Protein AF-A0A920UU34-F1 (afdb_monomer)

pLDDT: mean 79.69, std 16.18, range [36.53, 98.0]

Solvent-accessible surface area (backbone atoms only — not comparable to full-atom values): 10578 Å² total; per-residue (Å²): 132,70,71,70,79,50,60,38,37,33,40,36,23,41,102,43,44,64,23,42,30,60,56,59,62,42,71,80,63,81,43,78,69,45,82,42,82,39,52,70,92,81,44,48,40,68,36,68,77,49,29,74,78,34,79,81,46,58,67,52,45,53,46,61,70,83,43,97,84,62,88,74,72,53,89,43,58,69,64,53,50,25,65,73,69,64,42,47,54,63,69,92,51,73,68,27,53,53,41,49,53,52,37,49,44,31,66,71,42,55,52,52,40,49,50,49,28,43,46,38,53,67,73,40,59,90,74,46,66,68,56,31,53,52,30,49,52,51,45,54,51,53,50,50,55,51,49,67,58,36,76,91,38,99,30,86,59,87,52,77,32,57,44,48,46,65,43,48,61,77,55,94,70,93,80,70,88,83,84,126

Nearest PDB structures (foldseek):
  6keq-assembly1_BA  TM=7.902E-01  e=5.161E-08  Drosophila melanogaster
  6t2t-assembly1_A-2  TM=7.772E-01  e=4.864E-08  Drosophila melanogaster
  7day-assembly1_A  TM=7.740E-01  e=8.297E-08  Drosophila melanogaster
  3qav-assembly1_A  TM=7.723E-01  e=2.920E-06  Laternula elliptica
  4gf0-assembly1_A  TM=7.467E-01  e=8.009E-06  Sulfitobacter sp. NAS-14.1

Sequence (180 aa):
MDEEEFKGIDLYTWATPNGRKVSIMWRSWNYLIGFFPIDITKGDQMDPEFIAFSPNNKIPEIYRSRNRYQDDGVRRILMYLAKKTRQTHSPLGDKFWKQMEWLMFQMGHIGPMLGQTHHFVKFNPGKAPYAEERYSKENARLYQVLENRLQERDYIVDDYSIVDIATWPGYPVTNFKRWI

Mean predicted aligned error: 7.87 Å

Secondary structure (DSSP, 8-state):
--GGGTTTEEEEE-SSHHHHHHHHHHHTT---SEEEE--TTTTGGG-HHHHHH-TT--S-EEEETT-TT-------HHHHHHHHHT-SSPPTTHHHHHHHHHHHHIIIIIHHHHHHHIIIIIISTTS-HHHHHHHHHHHHHHHHHHHHHHTT-SSTTSS--HHHHHHGGG---S--TT--

Structure (mmCIF, N/CA/C/O backbone):
data_AF-A0A920UU34-F1
#
_entry.id   AF-A0A920UU34-F1
#
loop_
_atom_site.group_PDB
_atom_site.id
_atom_site.type_symbol
_atom_site.label_atom_id
_atom_site.label_alt_id
_atom_site.label_comp_id
_atom_site.label_asym_id
_atom_site.label_entity_id
_atom_site.label_seq_id
_atom_site.pdbx_PDB_ins_code
_atom_site.Cartn_x
_atom_site.Cartn_y
_atom_site.Cartn_z
_atom_site.occupancy
_atom_site.B_iso_or_equiv
_atom_site.auth_seq_id
_atom_site.auth_comp_id
_atom_site.auth_asym_id
_atom_site.auth_atom_id
_atom_site.pdbx_PDB_model_num
ATOM 1 N N . MET A 1 1 ? -3.301 27.475 -5.893 1.00 49.94 1 MET A N 1
ATOM 2 C CA . MET A 1 1 ? -2.486 26.280 -6.193 1.00 49.94 1 MET A CA 1
ATOM 3 C C . MET A 1 1 ? -2.543 26.133 -7.695 1.00 49.94 1 MET A C 1
ATOM 5 O O . MET A 1 1 ? -3.652 26.129 -8.209 1.00 49.94 1 MET A O 1
ATOM 9 N N . ASP A 1 2 ? -1.405 26.163 -8.383 1.00 49.66 2 ASP A N 1
ATOM 10 C CA . ASP A 1 2 ? -1.395 26.212 -9.847 1.00 49.66 2 ASP A CA 1
ATOM 11 C C . ASP A 1 2 ? -1.749 24.831 -10.412 1.00 49.66 2 ASP A C 1
ATOM 13 O O . ASP A 1 2 ? -0.994 23.871 -10.255 1.00 49.66 2 ASP A O 1
ATOM 17 N N . GLU A 1 3 ? -2.916 24.706 -11.045 1.00 50.16 3 GLU A N 1
ATOM 18 C CA . GLU A 1 3 ? -3.377 23.458 -11.675 1.00 50.16 3 GLU A CA 1
ATOM 19 C C . GLU A 1 3 ? -2.404 22.951 -12.755 1.00 50.16 3 GLU A C 1
ATOM 21 O O . GLU A 1 3 ? -2.390 21.765 -13.091 1.00 50.16 3 GLU A O 1
ATOM 26 N N . GLU A 1 4 ? -1.543 23.828 -13.276 1.00 55.12 4 GLU A N 1
ATOM 27 C CA . GLU A 1 4 ? -0.487 23.468 -14.220 1.00 55.12 4 GLU A CA 1
ATOM 28 C C . GLU A 1 4 ? 0.585 22.538 -13.636 1.00 55.12 4 GLU A C 1
ATOM 30 O O . GLU A 1 4 ? 1.193 21.776 -14.390 1.00 55.12 4 GLU A O 1
ATOM 35 N N . GLU A 1 5 ? 0.811 22.540 -12.318 1.00 57.00 5 GLU A N 1
ATOM 36 C CA . GLU A 1 5 ? 1.887 21.753 -11.698 1.00 57.00 5 GLU A CA 1
ATOM 37 C C . GLU A 1 5 ? 1.584 20.244 -11.649 1.00 57.00 5 GLU A C 1
ATOM 39 O O . GLU A 1 5 ? 2.498 19.425 -11.488 1.00 57.00 5 GLU A O 1
ATOM 44 N N . PHE A 1 6 ? 0.307 19.875 -11.775 1.00 55.66 6 PHE A N 1
ATOM 45 C CA . PHE A 1 6 ? -0.177 18.493 -11.770 1.00 55.66 6 PHE A CA 1
ATOM 46 C C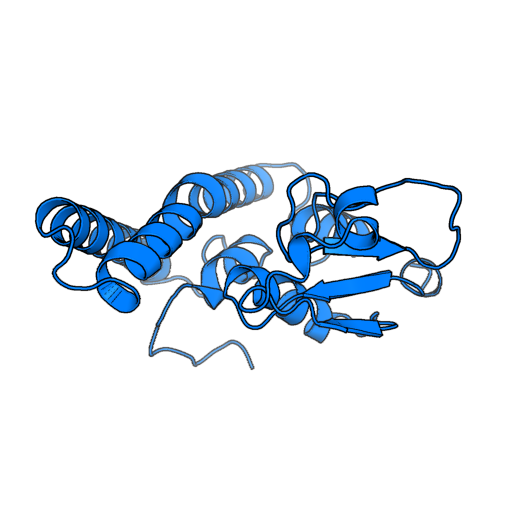 . PHE A 1 6 ? -0.425 17.927 -13.172 1.00 55.66 6 PHE A C 1
ATOM 48 O O . PHE A 1 6 ? -0.563 16.715 -13.327 1.00 55.66 6 PHE A O 1
ATOM 55 N N . LYS A 1 7 ? -0.419 18.776 -14.208 1.00 59.66 7 LYS A N 1
ATOM 56 C CA . LYS A 1 7 ? -0.495 18.332 -15.601 1.00 59.66 7 LYS A CA 1
ATOM 57 C C . LYS A 1 7 ? 0.820 17.654 -16.008 1.00 59.66 7 LYS A C 1
ATOM 59 O O . LYS A 1 7 ? 1.894 18.251 -15.942 1.00 59.66 7 LYS A O 1
ATOM 64 N N . GLY A 1 8 ? 0.718 16.417 -16.491 1.00 66.38 8 GLY A N 1
ATOM 65 C CA . GLY A 1 8 ? 1.807 15.697 -17.162 1.00 66.38 8 GLY A CA 1
ATOM 66 C C . GLY A 1 8 ? 2.424 14.583 -16.340 1.00 66.38 8 GLY A C 1
ATOM 67 O O . GLY A 1 8 ? 3.631 14.380 -16.441 1.00 66.38 8 GLY A O 1
ATOM 68 N N . ILE A 1 9 ? 1.627 13.902 -15.518 1.00 74.69 9 ILE A N 1
ATOM 69 C CA . ILE A 1 9 ? 2.068 12.705 -14.813 1.00 74.69 9 ILE A CA 1
ATOM 70 C C . ILE A 1 9 ? 1.357 11.483 -15.396 1.00 74.69 9 I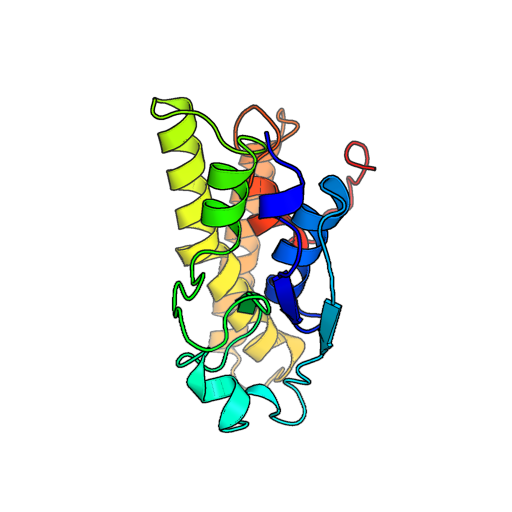LE A C 1
ATOM 72 O O . ILE A 1 9 ? 0.124 11.423 -15.452 1.00 74.69 9 ILE A O 1
ATOM 76 N N . ASP A 1 10 ? 2.176 10.519 -15.785 1.00 81.06 10 ASP A N 1
ATOM 77 C CA . ASP A 1 10 ? 1.794 9.225 -16.317 1.00 81.06 10 ASP A CA 1
ATOM 78 C C . ASP A 1 10 ? 1.849 8.187 -15.198 1.00 81.06 10 ASP A C 1
ATOM 80 O O . ASP A 1 10 ? 2.828 8.127 -14.447 1.00 81.06 10 ASP A O 1
ATOM 84 N N . LEU A 1 11 ? 0.798 7.376 -15.072 1.00 83.75 11 LEU A N 1
ATOM 85 C CA . LEU A 1 11 ? 0.735 6.283 -14.105 1.00 83.75 11 LEU A CA 1
ATOM 86 C C . LEU A 1 11 ? 0.978 4.946 -14.803 1.00 83.75 11 LEU A C 1
ATOM 88 O O . LEU A 1 11 ? 0.123 4.471 -15.551 1.00 83.75 11 LEU A O 1
ATOM 92 N N . TYR A 1 12 ? 2.098 4.308 -14.474 1.00 88.19 12 TYR A N 1
ATOM 93 C CA . TYR A 1 12 ? 2.416 2.943 -14.875 1.00 88.19 12 TYR A CA 1
ATOM 94 C C . TYR A 1 12 ? 1.910 1.980 -13.805 1.00 88.19 12 TYR A C 1
ATOM 96 O O . TYR A 1 12 ? 2.353 2.011 -12.652 1.00 88.19 12 TYR A O 1
ATOM 104 N N . THR A 1 13 ? 0.923 1.153 -14.142 1.00 88.94 13 THR A N 1
ATOM 105 C CA . THR A 1 13 ? 0.217 0.346 -13.140 1.00 88.94 13 THR A CA 1
ATOM 106 C C . THR A 1 13 ? -0.372 -0.943 -13.706 1.00 88.94 13 THR A C 1
ATOM 108 O O . THR A 1 13 ? -0.393 -1.179 -14.909 1.00 88.94 13 THR A O 1
ATOM 111 N N . TRP A 1 14 ? -0.867 -1.792 -12.809 1.00 90.94 14 TRP A N 1
ATOM 112 C CA . TRP A 1 14 ? -1.597 -3.016 -13.125 1.00 90.94 14 TRP A CA 1
ATOM 113 C C . TRP A 1 14 ? -2.696 -3.262 -12.092 1.00 90.94 14 TRP A C 1
ATOM 115 O O . TRP A 1 14 ? -2.696 -2.655 -11.016 1.00 90.94 14 TRP A O 1
ATOM 125 N N . ALA A 1 15 ? -3.616 -4.183 -12.381 1.00 86.81 15 ALA A N 1
ATOM 126 C CA . ALA A 1 15 ? -4.761 -4.521 -11.533 1.00 86.81 15 ALA A CA 1
ATOM 127 C C . ALA A 1 15 ? -4.373 -5.325 -10.267 1.00 86.81 15 ALA A C 1
ATOM 129 O O . ALA A 1 15 ? -4.898 -6.402 -9.997 1.00 86.81 15 ALA A O 1
ATOM 130 N N . THR A 1 16 ? -3.452 -4.790 -9.463 1.00 83.56 16 THR A N 1
ATOM 131 C CA . THR A 1 16 ? -3.020 -5.338 -8.168 1.00 83.56 16 THR A CA 1
ATOM 132 C C . THR A 1 16 ? -3.459 -4.428 -7.018 1.00 83.56 16 THR A C 1
ATOM 134 O O . THR A 1 16 ? -3.726 -3.244 -7.243 1.00 83.56 16 THR A O 1
ATOM 137 N N . PRO A 1 17 ? -3.483 -4.915 -5.762 1.00 82.12 17 PRO A N 1
ATOM 138 C CA . PRO A 1 17 ? -3.740 -4.058 -4.606 1.00 82.12 17 PRO A CA 1
ATOM 139 C C . PRO A 1 17 ? -2.830 -2.822 -4.556 1.00 82.12 17 PRO A C 1
ATOM 141 O O . PRO A 1 17 ? -3.323 -1.711 -4.392 1.00 82.12 17 PRO A O 1
ATOM 144 N N . ASN A 1 18 ? -1.519 -2.979 -4.778 1.00 82.00 18 ASN A N 1
ATOM 145 C CA . ASN A 1 18 ? -0.589 -1.846 -4.803 1.00 82.00 18 ASN A CA 1
ATOM 146 C C . ASN A 1 18 ? -0.862 -0.900 -5.981 1.00 82.00 18 ASN A C 1
ATOM 148 O O . ASN A 1 18 ? -0.901 0.311 -5.778 1.00 82.00 18 ASN A O 1
ATOM 152 N N . GLY A 1 19 ? -1.118 -1.434 -7.180 1.00 80.94 19 GLY A N 1
ATOM 153 C CA . GLY A 1 19 ? -1.408 -0.632 -8.375 1.00 80.94 19 GLY A CA 1
ATOM 154 C C . GLY A 1 19 ? -2.688 0.206 -8.264 1.00 80.94 19 GLY A C 1
ATOM 155 O O . GLY A 1 19 ? -2.777 1.314 -8.803 1.00 80.94 19 GLY A O 1
ATOM 156 N N . ARG A 1 20 ? -3.668 -0.274 -7.490 1.00 81.06 20 ARG A N 1
ATOM 157 C CA . ARG A 1 20 ? -4.933 0.431 -7.238 1.00 81.06 20 ARG A CA 1
ATOM 158 C C . ARG A 1 20 ? -4.808 1.603 -6.264 1.00 81.06 20 ARG A C 1
ATOM 160 O O . ARG A 1 20 ? -5.601 2.530 -6.390 1.00 81.06 20 ARG A O 1
ATOM 167 N N . LYS A 1 21 ? -3.835 1.610 -5.341 1.00 83.38 21 LYS A N 1
ATOM 168 C CA . LYS A 1 21 ? -3.670 2.681 -4.327 1.00 83.38 21 LYS A CA 1
ATOM 169 C C . LYS A 1 21 ? -3.605 4.064 -4.970 1.00 83.38 21 LYS A C 1
ATOM 171 O O . LYS A 1 21 ? -4.339 4.974 -4.598 1.00 83.38 21 LYS A O 1
ATOM 176 N N . VAL A 1 22 ? -2.754 4.188 -5.986 1.00 78.62 22 VAL A N 1
ATOM 177 C CA . VAL A 1 22 ? -2.539 5.445 -6.709 1.00 78.62 22 VAL A CA 1
ATOM 178 C C . VAL A 1 22 ? -3.786 5.820 -7.507 1.00 78.62 22 VAL A C 1
ATOM 180 O O . VAL A 1 22 ? -4.240 6.953 -7.442 1.00 78.62 22 VAL A O 1
ATOM 183 N N . SER A 1 23 ? -4.420 4.847 -8.162 1.00 75.81 23 SER A N 1
ATOM 184 C CA . SER A 1 23 ? -5.658 5.085 -8.918 1.00 75.81 23 SER A CA 1
ATOM 185 C C . SER A 1 23 ? -6.809 5.592 -8.031 1.00 75.81 23 SER A C 1
ATOM 187 O O . SER A 1 23 ? -7.581 6.449 -8.457 1.00 75.81 23 SER A O 1
ATOM 189 N N . ILE A 1 24 ? -6.920 5.097 -6.790 1.00 76.06 24 ILE A N 1
ATOM 190 C CA . ILE A 1 24 ? -7.927 5.544 -5.810 1.00 76.06 24 ILE A CA 1
ATOM 191 C C . ILE A 1 24 ? -7.665 6.985 -5.382 1.00 76.06 24 ILE A C 1
ATOM 193 O O . ILE A 1 24 ? -8.577 7.803 -5.425 1.00 76.06 24 ILE A O 1
ATOM 197 N N . MET A 1 25 ? -6.421 7.306 -5.023 1.00 74.25 25 MET A N 1
ATOM 198 C CA . MET A 1 25 ? -6.035 8.659 -4.617 1.00 74.25 25 MET A CA 1
ATOM 199 C C . MET A 1 25 ? -6.298 9.694 -5.717 1.00 74.25 25 MET A C 1
ATOM 201 O O . MET A 1 25 ? -6.742 10.801 -5.440 1.00 74.25 25 MET A O 1
ATOM 205 N N . TRP A 1 26 ? -6.057 9.334 -6.978 1.00 71.56 26 TRP A N 1
ATOM 206 C CA . TRP A 1 26 ? -6.152 10.272 -8.097 1.00 71.56 26 TRP A CA 1
ATOM 207 C C . TRP A 1 26 ? -7.563 10.468 -8.630 1.00 71.56 26 TRP A C 1
ATOM 209 O O . TRP A 1 26 ? -7.846 11.531 -9.183 1.00 71.56 26 TRP A O 1
ATOM 219 N N . ARG A 1 27 ? -8.463 9.492 -8.437 1.00 62.88 27 ARG A N 1
ATOM 220 C CA . ARG A 1 27 ? -9.897 9.666 -8.724 1.00 62.88 27 ARG A CA 1
ATOM 221 C C . ARG A 1 27 ? -10.481 10.862 -7.976 1.00 62.88 27 ARG A C 1
ATOM 223 O O . ARG A 1 27 ? -11.363 11.527 -8.502 1.00 62.88 27 ARG A O 1
ATOM 230 N N . SER A 1 28 ? -9.955 11.157 -6.792 1.00 61.31 28 SER A N 1
ATOM 231 C CA . SER A 1 28 ? -10.360 12.316 -6.003 1.00 61.31 28 SER A CA 1
ATOM 232 C C . SER A 1 28 ? -9.844 13.649 -6.563 1.00 61.31 28 SER A C 1
ATOM 234 O O . SER A 1 28 ? -10.348 14.689 -6.150 1.00 61.31 28 SER A O 1
ATOM 236 N N . TRP A 1 29 ? -8.854 13.649 -7.469 1.00 63.94 29 TRP A N 1
ATOM 237 C CA . TRP A 1 29 ? -8.047 14.840 -7.784 1.00 63.94 29 TRP A CA 1
ATOM 238 C C . TRP A 1 29 ? -8.020 15.262 -9.266 1.00 63.94 29 TRP A C 1
ATO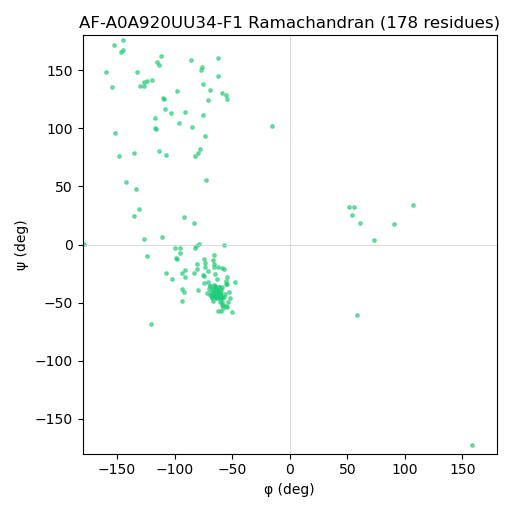M 240 O O . TRP A 1 29 ? -7.568 16.356 -9.563 1.00 63.94 29 TRP A O 1
ATOM 250 N N . ASN A 1 30 ? -8.542 14.457 -10.198 1.00 64.25 30 ASN A N 1
ATOM 251 C CA . ASN A 1 30 ? -8.747 14.825 -11.616 1.00 64.25 30 ASN A CA 1
ATOM 252 C C . ASN A 1 30 ? -7.491 15.315 -12.393 1.00 64.25 30 ASN A C 1
ATOM 254 O O . ASN A 1 30 ? -7.601 16.137 -13.300 1.00 64.25 30 ASN A O 1
ATOM 258 N N . TYR A 1 31 ? -6.295 14.806 -12.060 1.00 65.12 31 TYR A N 1
ATOM 259 C CA . TYR A 1 31 ? -5.008 15.296 -12.596 1.00 65.12 31 TYR A CA 1
ATOM 260 C C . TYR A 1 31 ? -4.255 14.340 -13.553 1.00 65.12 31 TYR A C 1
ATOM 262 O O . TYR A 1 31 ? -3.114 14.620 -13.920 1.00 65.12 31 TYR A O 1
ATOM 270 N N . LEU A 1 32 ? -4.833 13.202 -13.958 1.00 61.50 32 LEU A N 1
ATOM 271 C CA . LEU A 1 32 ? -4.134 12.241 -14.833 1.00 61.50 32 LEU A CA 1
ATOM 272 C C . LEU A 1 32 ? -4.063 12.715 -16.286 1.00 61.50 32 LEU A C 1
ATOM 274 O O . LEU A 1 32 ? -5.062 13.171 -16.837 1.00 61.50 32 LEU A O 1
ATOM 278 N N . ILE A 1 33 ? -2.896 12.517 -16.911 1.00 62.47 33 ILE A N 1
ATOM 279 C CA . ILE A 1 33 ? -2.719 12.666 -18.365 1.00 62.47 33 ILE A CA 1
ATOM 280 C C . ILE A 1 33 ? -2.685 11.302 -19.075 1.00 62.47 33 ILE A C 1
ATOM 282 O O . ILE A 1 33 ? -3.187 11.211 -20.193 1.00 62.47 33 ILE A O 1
ATOM 286 N N . GLY A 1 34 ? -2.220 10.224 -18.422 1.00 74.12 34 GLY A N 1
ATOM 287 C CA . GLY A 1 34 ? -2.224 8.884 -19.021 1.00 74.12 34 GLY A CA 1
ATOM 288 C C . GLY A 1 34 ? -2.134 7.719 -18.028 1.00 74.12 34 GLY A C 1
ATOM 289 O O . GLY A 1 34 ? -1.514 7.821 -16.967 1.00 74.12 34 GLY A O 1
ATOM 290 N N . PHE A 1 35 ? -2.761 6.598 -18.397 1.00 82.38 35 PHE A N 1
ATOM 291 C CA . PHE A 1 35 ? -2.615 5.293 -17.746 1.00 82.38 35 PHE A CA 1
ATOM 292 C C . PHE A 1 35 ? -1.844 4.356 -18.670 1.00 82.38 35 PHE A C 1
ATOM 294 O O . PHE A 1 35 ? -2.267 4.119 -19.801 1.00 82.38 35 PHE A O 1
ATOM 301 N N . PHE A 1 36 ? -0.762 3.781 -18.158 1.00 88.06 36 PHE A N 1
ATOM 302 C CA . PHE A 1 36 ? 0.106 2.872 -18.891 1.00 88.06 36 PHE A CA 1
ATOM 303 C C . PHE A 1 36 ? 0.073 1.501 -18.208 1.00 88.06 36 PHE A C 1
ATOM 305 O O . PHE A 1 36 ? 0.551 1.357 -17.078 1.00 88.06 36 PHE A O 1
ATOM 312 N N . PRO A 1 37 ? -0.559 0.492 -18.827 1.00 91.44 37 PRO A N 1
ATOM 313 C CA . PRO A 1 37 ? -0.584 -0.848 -18.265 1.00 91.44 37 PRO A CA 1
ATOM 314 C C . PRO A 1 37 ? 0.810 -1.484 -18.327 1.00 91.44 37 PRO A C 1
ATOM 316 O O . PRO A 1 37 ? 1.443 -1.470 -19.375 1.00 91.44 37 PRO A O 1
ATOM 319 N N . ILE A 1 38 ? 1.251 -2.074 -17.216 1.00 92.31 38 ILE A N 1
ATOM 320 C CA . ILE A 1 38 ? 2.433 -2.947 -17.148 1.00 92.31 38 ILE A CA 1
ATOM 321 C C . ILE A 1 38 ? 1.939 -4.340 -16.756 1.00 92.31 38 ILE A C 1
ATOM 323 O O . ILE A 1 38 ? 1.639 -4.583 -15.582 1.00 92.31 38 ILE A O 1
ATOM 327 N N . ASP A 1 39 ? 1.790 -5.247 -17.723 1.00 93.50 39 ASP A N 1
ATOM 328 C CA . ASP A 1 39 ? 1.271 -6.591 -17.472 1.00 93.50 39 ASP A CA 1
ATOM 329 C C . ASP A 1 39 ? 2.323 -7.448 -16.760 1.00 93.50 39 ASP A C 1
ATOM 331 O O . ASP A 1 39 ? 3.160 -8.128 -17.360 1.00 93.50 39 ASP A O 1
ATOM 335 N N . ILE A 1 40 ? 2.247 -7.452 -15.427 1.00 90.31 40 ILE A N 1
ATOM 336 C CA . ILE A 1 40 ? 3.212 -8.189 -14.609 1.00 90.31 40 ILE A CA 1
ATOM 337 C C . ILE A 1 40 ? 3.132 -9.709 -14.772 1.00 90.31 40 ILE A C 1
ATOM 339 O O . ILE A 1 40 ? 4.027 -10.419 -14.313 1.00 90.31 40 ILE A O 1
ATOM 343 N N . THR A 1 41 ? 2.062 -10.215 -15.395 1.00 89.81 41 THR A N 1
ATOM 344 C CA . THR A 1 41 ? 1.902 -11.645 -15.685 1.00 89.81 41 THR A CA 1
ATOM 345 C C . THR A 1 41 ? 2.678 -12.070 -16.929 1.00 89.81 41 THR A C 1
ATOM 347 O O . THR A 1 41 ? 3.023 -13.243 -17.054 1.00 89.81 41 THR A O 1
ATOM 350 N N . LYS A 1 42 ? 3.005 -11.114 -17.807 1.00 94.06 42 LYS A N 1
ATOM 351 C CA . LYS A 1 42 ? 3.848 -11.308 -18.995 1.00 94.06 42 LYS A CA 1
ATOM 352 C C . LYS A 1 42 ? 5.296 -10.890 -18.781 1.00 94.06 42 LYS A C 1
ATOM 354 O O . LYS A 1 42 ? 6.154 -11.256 -19.576 1.00 94.06 42 LYS A O 1
ATOM 359 N N . GLY A 1 43 ? 5.574 -10.184 -17.688 1.00 92.69 43 GLY A N 1
ATOM 360 C CA . GLY A 1 43 ? 6.919 -9.729 -17.363 1.00 92.69 43 GLY A CA 1
ATOM 361 C C . GLY A 1 43 ? 7.251 -8.346 -17.917 1.00 92.69 43 GLY A C 1
ATOM 362 O O . GLY A 1 43 ? 8.427 -8.007 -17.937 1.00 92.69 43 GLY A O 1
ATOM 363 N N . ASP A 1 44 ? 6.261 -7.539 -18.314 1.00 94.56 44 ASP A N 1
ATOM 364 C CA . ASP A 1 44 ? 6.464 -6.185 -18.859 1.00 94.56 44 ASP A CA 1
ATOM 365 C C . ASP A 1 44 ? 7.293 -5.281 -17.923 1.00 94.56 44 ASP A C 1
ATOM 367 O O . ASP A 1 44 ? 8.022 -4.402 -18.367 1.00 94.56 44 ASP A O 1
ATOM 371 N N . GLN A 1 45 ? 7.251 -5.525 -16.609 1.00 92.12 45 GLN A N 1
ATOM 372 C CA . GLN A 1 45 ? 8.078 -4.824 -15.619 1.00 92.12 45 GLN A CA 1
ATOM 373 C C . GLN A 1 45 ? 9.586 -5.098 -15.754 1.00 92.12 45 GLN A C 1
ATOM 375 O O . GLN A 1 45 ? 10.385 -4.493 -15.042 1.00 92.12 45 GLN A O 1
ATOM 380 N N . MET A 1 46 ? 9.969 -6.055 -16.598 1.00 93.38 46 MET A N 1
ATOM 381 C CA . MET A 1 46 ? 11.354 -6.400 -16.909 1.00 93.38 46 MET A CA 1
ATOM 382 C C . MET A 1 46 ? 11.853 -5.704 -18.181 1.00 93.38 46 MET A C 1
ATOM 384 O O . MET A 1 46 ? 13.018 -5.880 -18.537 1.00 93.38 46 MET A O 1
ATOM 388 N N . ASP A 1 47 ? 10.997 -4.941 -18.867 1.00 92.31 47 ASP A N 1
ATOM 389 C CA . ASP A 1 47 ? 11.396 -4.153 -20.028 1.00 92.31 47 ASP A CA 1
ATOM 390 C C . ASP A 1 47 ? 12.506 -3.153 -19.630 1.00 92.31 47 ASP A C 1
ATOM 392 O O . ASP A 1 47 ? 12.360 -2.452 -18.620 1.00 92.31 47 ASP A O 1
ATOM 396 N N . PRO A 1 48 ? 13.627 -3.074 -20.375 1.00 90.94 48 PRO A N 1
ATOM 397 C CA . PRO A 1 48 ? 14.710 -2.141 -20.078 1.00 90.94 48 PRO A CA 1
ATOM 398 C C . PRO A 1 48 ? 14.266 -0.676 -19.971 1.00 90.94 48 PRO A C 1
ATOM 400 O O . PRO A 1 48 ? 14.811 0.051 -19.140 1.00 90.94 48 PRO A O 1
ATOM 403 N N . GLU A 1 49 ? 13.276 -0.241 -20.756 1.00 86.38 49 GLU A N 1
ATOM 404 C CA . GLU A 1 49 ? 12.725 1.115 -20.682 1.00 86.38 49 GLU A CA 1
ATOM 405 C C . GLU A 1 49 ? 11.981 1.341 -19.363 1.00 86.38 49 GLU A C 1
ATOM 407 O O . GLU A 1 49 ? 12.131 2.395 -18.745 1.00 86.38 49 GLU A O 1
ATOM 412 N N . PHE A 1 50 ? 11.244 0.337 -18.877 1.00 86.75 50 PHE A N 1
ATOM 413 C CA . PHE A 1 50 ? 10.581 0.406 -17.575 1.00 86.75 50 PHE A CA 1
ATOM 414 C C . PHE A 1 50 ? 11.590 0.387 -16.419 1.00 86.75 50 PHE A C 1
ATOM 416 O O . PHE A 1 50 ? 11.493 1.189 -15.487 1.00 86.75 50 PHE A O 1
ATOM 423 N N . ILE A 1 51 ? 12.601 -0.485 -16.487 1.00 87.69 51 ILE A N 1
ATOM 424 C CA . ILE A 1 51 ? 13.661 -0.587 -15.471 1.00 87.69 51 ILE A CA 1
ATOM 425 C C . ILE A 1 51 ? 14.458 0.716 -15.365 1.00 87.69 51 ILE A C 1
ATOM 427 O O . ILE A 1 51 ? 14.843 1.104 -14.259 1.00 87.69 51 ILE A O 1
ATOM 431 N N . ALA A 1 52 ? 14.691 1.401 -16.490 1.00 84.12 52 ALA A N 1
ATOM 432 C CA . ALA A 1 52 ? 15.472 2.632 -16.531 1.00 84.12 52 ALA A CA 1
ATOM 433 C C . ALA A 1 52 ? 14.935 3.711 -15.576 1.00 84.12 52 ALA A C 1
ATOM 435 O O . ALA A 1 52 ? 15.735 4.430 -14.977 1.00 84.12 52 ALA A O 1
ATOM 436 N N . PHE A 1 53 ? 13.613 3.795 -15.373 1.00 78.75 53 PHE A N 1
ATOM 437 C CA . PHE A 1 53 ? 13.023 4.721 -14.397 1.00 78.75 53 PHE A CA 1
ATOM 438 C C . PHE A 1 53 ? 12.468 4.042 -13.132 1.00 78.75 53 PHE A C 1
ATOM 440 O O . PHE A 1 53 ? 12.446 4.680 -12.077 1.00 78.75 53 PHE A O 1
ATOM 447 N N . SER A 1 54 ? 12.095 2.756 -13.178 1.00 82.75 54 SER A N 1
ATOM 448 C CA . SER A 1 54 ? 11.708 1.954 -12.008 1.00 82.75 54 SER A CA 1
ATOM 449 C C . SER A 1 54 ? 12.726 0.833 -11.743 1.00 82.75 54 SER A C 1
ATOM 451 O O . SER A 1 54 ? 12.487 -0.334 -12.070 1.00 82.75 54 SER A O 1
ATOM 453 N N . PRO A 1 55 ? 13.870 1.125 -11.093 1.00 82.12 55 PRO A N 1
ATOM 454 C CA . PRO A 1 55 ? 14.943 0.141 -10.913 1.00 82.12 55 PRO A CA 1
ATOM 455 C C . PRO A 1 55 ? 14.546 -1.043 -10.020 1.00 82.12 55 PRO A C 1
ATOM 457 O O . PRO A 1 55 ? 15.204 -2.078 -10.034 1.00 82.12 55 PRO A O 1
ATOM 460 N N . ASN A 1 56 ? 13.467 -0.908 -9.242 1.00 85.56 56 ASN A N 1
ATOM 461 C CA . ASN A 1 56 ? 12.916 -2.002 -8.446 1.00 85.56 56 ASN A CA 1
ATOM 462 C C . ASN A 1 56 ? 12.001 -2.932 -9.261 1.00 85.56 56 ASN A C 1
ATOM 464 O O . ASN A 1 56 ? 11.499 -3.887 -8.689 1.00 85.56 56 ASN A O 1
ATOM 468 N N . ASN A 1 57 ? 11.741 -2.659 -10.547 1.00 87.75 57 ASN A N 1
ATOM 469 C CA .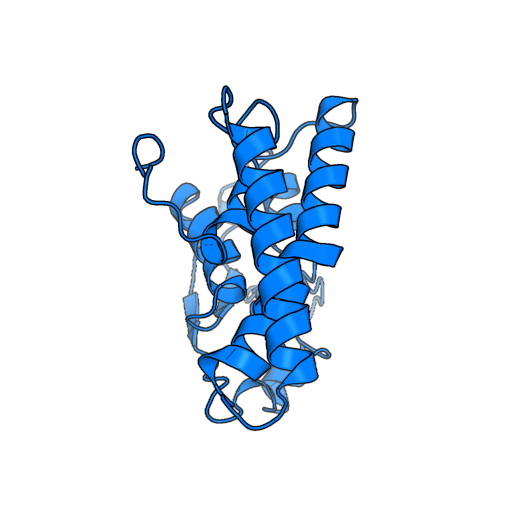 ASN A 1 57 ? 10.867 -3.448 -11.426 1.00 87.75 57 ASN A CA 1
ATOM 470 C C . ASN A 1 57 ? 9.467 -3.739 -10.851 1.00 87.75 57 ASN A C 1
ATOM 472 O O . ASN A 1 57 ? 8.881 -4.792 -11.107 1.00 87.75 57 ASN A O 1
ATOM 476 N N . LYS A 1 58 ? 8.904 -2.829 -10.045 1.00 87.62 58 LYS A N 1
ATOM 477 C CA . LYS A 1 58 ? 7.570 -2.996 -9.447 1.00 87.62 58 LYS A CA 1
ATOM 478 C C . LYS A 1 58 ? 6.662 -1.833 -9.802 1.00 87.62 58 LYS A C 1
ATOM 480 O O . LYS A 1 58 ? 7.058 -0.681 -9.734 1.00 87.62 58 LYS A O 1
ATOM 485 N N . ILE A 1 59 ? 5.403 -2.165 -10.059 1.00 87.00 59 ILE A N 1
ATOM 486 C CA . ILE A 1 59 ? 4.300 -1.206 -10.100 1.00 87.00 59 ILE A CA 1
ATOM 487 C C . ILE A 1 59 ? 3.711 -0.953 -8.700 1.00 87.00 59 ILE A C 1
ATOM 489 O O . ILE A 1 59 ? 3.808 -1.824 -7.823 1.00 87.00 59 ILE A O 1
ATOM 493 N N . PRO A 1 60 ? 3.011 0.177 -8.491 1.00 86.06 60 PRO A N 1
ATOM 494 C CA . PRO A 1 60 ? 2.871 1.311 -9.412 1.00 86.06 60 PRO A CA 1
ATOM 495 C C . PRO A 1 60 ? 4.123 2.192 -9.452 1.00 86.06 60 PRO A C 1
ATOM 497 O O . PRO A 1 60 ? 4.823 2.304 -8.449 1.00 86.06 60 PRO A O 1
ATOM 500 N N . GLU A 1 61 ? 4.330 2.865 -10.582 1.00 85.38 61 GLU A N 1
ATOM 501 C CA . GLU A 1 61 ? 5.342 3.911 -10.767 1.00 85.38 61 GLU A CA 1
ATOM 502 C C . GLU A 1 61 ? 4.700 5.127 -11.452 1.00 85.38 61 GLU A C 1
ATOM 504 O O . GLU A 1 61 ? 3.763 4.967 -12.240 1.00 85.38 61 GLU A O 1
ATOM 509 N N . ILE A 1 62 ? 5.172 6.340 -11.152 1.00 79.75 62 ILE A N 1
ATOM 510 C CA . ILE A 1 62 ? 4.720 7.548 -11.856 1.00 79.75 62 ILE A CA 1
ATOM 511 C C . ILE A 1 62 ? 5.885 8.240 -12.560 1.00 79.75 62 ILE A C 1
ATOM 513 O O . ILE A 1 62 ? 6.983 8.336 -12.013 1.00 79.75 62 ILE A O 1
ATOM 517 N N . TYR A 1 63 ? 5.628 8.772 -13.751 1.00 75.69 63 TYR A N 1
ATOM 518 C CA . TYR A 1 63 ? 6.619 9.489 -14.551 1.00 75.69 63 TYR A CA 1
ATOM 519 C C . TYR A 1 63 ? 6.096 10.865 -14.958 1.00 75.69 63 TYR A C 1
ATOM 521 O O . TYR A 1 63 ? 4.925 11.005 -15.309 1.00 75.69 63 TYR A O 1
ATOM 529 N N . ARG A 1 64 ? 6.949 11.894 -14.925 1.00 70.69 64 ARG A N 1
ATOM 530 C CA . ARG A 1 64 ? 6.576 13.248 -15.351 1.00 70.69 64 ARG A CA 1
ATOM 531 C C . ARG A 1 64 ? 7.006 13.482 -16.799 1.00 70.69 64 ARG A C 1
ATOM 533 O O . ARG A 1 64 ? 8.166 13.754 -17.083 1.00 70.69 64 ARG A O 1
ATOM 540 N N . SER A 1 65 ? 6.044 13.451 -17.714 1.00 59.59 65 SER A N 1
ATOM 541 C CA . SER A 1 65 ? 6.260 13.546 -19.166 1.00 59.59 65 SER A CA 1
ATOM 542 C C . SER A 1 65 ? 6.813 14.908 -19.640 1.00 59.59 65 SER A C 1
ATOM 544 O O . SER A 1 65 ? 7.429 15.001 -20.703 1.00 59.59 65 SER A O 1
ATOM 546 N N . ARG A 1 66 ? 6.692 15.985 -18.843 1.00 53.00 66 ARG A N 1
ATOM 547 C CA . ARG A 1 66 ? 7.041 17.347 -19.298 1.00 53.00 66 ARG A CA 1
ATOM 548 C C . ARG A 1 66 ? 8.534 17.678 -19.410 1.00 53.00 66 ARG A C 1
ATOM 550 O O . ARG A 1 66 ? 8.825 18.686 -20.035 1.00 53.00 66 ARG A O 1
ATOM 557 N N . ASN A 1 67 ? 9.460 16.869 -18.888 1.00 47.16 67 ASN A N 1
ATOM 558 C CA . ASN A 1 67 ? 10.902 17.055 -19.105 1.00 47.16 67 ASN A CA 1
ATOM 559 C C . ASN A 1 67 ? 11.635 15.709 -19.028 1.00 47.16 67 ASN A C 1
ATOM 561 O O . ASN A 1 67 ? 12.056 15.300 -17.952 1.00 47.16 67 ASN A O 1
ATOM 565 N N . ARG A 1 68 ? 11.884 15.066 -20.178 1.00 43.84 68 ARG A N 1
ATOM 566 C CA . ARG A 1 68 ? 12.678 13.819 -20.295 1.00 43.84 68 ARG A CA 1
ATOM 567 C C . ARG A 1 68 ? 14.120 13.899 -19.738 1.00 43.84 68 ARG A C 1
ATOM 569 O O . ARG A 1 68 ? 14.842 12.913 -19.793 1.00 43.84 68 ARG A O 1
ATOM 576 N N . TYR A 1 69 ? 14.533 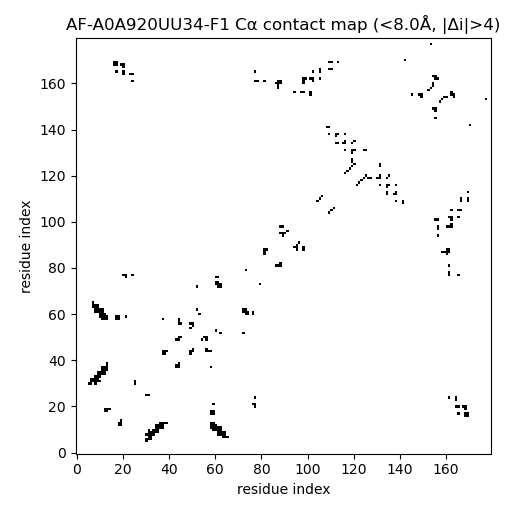15.054 -19.207 1.00 38.94 69 TYR A N 1
ATOM 577 C CA . TYR A 1 69 ? 15.889 15.357 -18.735 1.00 38.94 69 TYR A CA 1
ATOM 578 C C . TYR A 1 69 ? 15.964 15.886 -17.294 1.00 38.94 69 TYR A C 1
ATOM 580 O O . TYR A 1 69 ? 17.049 16.245 -16.844 1.00 38.94 69 TYR A O 1
ATOM 588 N N . GLN A 1 70 ? 14.850 15.950 -16.558 1.00 41.81 70 GLN A N 1
ATOM 589 C CA . GLN A 1 70 ? 14.888 16.185 -15.112 1.00 41.81 70 GLN A CA 1
ATOM 590 C C . GLN A 1 70 ? 14.304 14.957 -14.427 1.00 41.81 70 GLN A C 1
ATOM 592 O O . GLN A 1 70 ? 13.099 14.746 -14.417 1.00 41.81 70 GLN A O 1
ATOM 597 N N . ASP A 1 71 ? 15.198 14.102 -13.937 1.00 44.47 71 ASP A N 1
ATOM 598 C CA . ASP A 1 71 ? 14.863 12.941 -13.123 1.00 44.47 71 ASP A CA 1
ATOM 599 C C . ASP A 1 71 ? 14.565 13.414 -11.696 1.00 44.47 71 ASP A C 1
ATOM 601 O O . ASP A 1 71 ? 15.425 13.413 -10.818 1.00 44.47 71 ASP A O 1
ATOM 605 N N . ASP A 1 72 ? 13.342 13.877 -11.454 1.00 42.84 72 ASP A N 1
ATOM 606 C CA . ASP A 1 72 ? 12.795 14.029 -10.106 1.00 42.84 72 ASP A CA 1
ATOM 607 C C . ASP A 1 72 ? 12.027 12.771 -9.654 1.00 42.84 72 ASP A C 1
ATOM 609 O O . ASP A 1 72 ? 11.193 12.853 -8.751 1.00 42.84 72 ASP A O 1
ATOM 613 N N . GLY A 1 73 ? 12.352 11.606 -10.253 1.00 44.22 73 GLY A N 1
ATOM 614 C CA . GLY A 1 73 ? 11.782 10.272 -10.041 1.00 44.22 73 GLY A CA 1
ATOM 615 C C . GLY A 1 73 ? 10.961 10.138 -8.762 1.00 44.22 73 GLY A C 1
ATOM 616 O O . GLY A 1 73 ? 11.494 10.021 -7.652 1.00 44.22 73 GLY A O 1
ATOM 617 N N . VAL A 1 74 ? 9.637 10.164 -8.910 1.00 48.31 74 VAL A N 1
ATOM 618 C CA . VAL A 1 74 ? 8.710 10.260 -7.780 1.00 48.31 74 VAL A CA 1
ATOM 619 C C . VAL A 1 74 ? 8.493 8.881 -7.155 1.00 48.31 74 VAL A C 1
ATOM 621 O O . VAL A 1 74 ? 7.449 8.251 -7.271 1.00 48.31 74 VAL A O 1
ATOM 624 N N . ARG A 1 75 ? 9.481 8.425 -6.388 1.00 49.66 75 ARG A N 1
ATOM 625 C CA . ARG A 1 75 ? 9.525 7.076 -5.787 1.00 49.66 75 ARG A CA 1
ATOM 626 C C . ARG A 1 75 ? 8.743 6.958 -4.471 1.00 49.66 75 ARG A C 1
ATOM 628 O O . ARG A 1 75 ? 8.985 6.079 -3.649 1.00 49.66 75 ARG A O 1
ATOM 635 N N . ARG A 1 76 ? 7.834 7.901 -4.211 1.00 63.53 76 ARG A N 1
ATOM 636 C CA . ARG A 1 76 ? 7.050 8.025 -2.966 1.00 63.53 76 ARG A CA 1
ATOM 637 C C . ARG A 1 76 ? 5.642 8.481 -3.292 1.00 63.53 76 ARG A C 1
ATOM 639 O O . ARG A 1 76 ? 5.195 9.500 -2.782 1.00 63.53 76 ARG A O 1
ATOM 646 N N . ILE A 1 77 ? 4.979 7.748 -4.181 1.00 71.12 77 ILE A N 1
ATOM 647 C CA . ILE A 1 77 ? 3.790 8.214 -4.897 1.00 71.12 77 ILE A CA 1
ATOM 648 C C . ILE A 1 77 ? 2.754 8.803 -3.934 1.00 71.12 77 ILE A C 1
ATOM 650 O O . ILE A 1 77 ? 2.480 9.991 -4.018 1.00 71.12 77 ILE A O 1
ATOM 654 N N . LEU A 1 78 ? 2.277 8.049 -2.938 1.00 70.31 78 LEU A N 1
ATOM 655 C CA . LEU A 1 78 ? 1.232 8.543 -2.027 1.00 70.31 78 LEU A CA 1
ATOM 656 C C . LEU A 1 78 ? 1.678 9.745 -1.172 1.00 70.31 78 LEU A C 1
ATOM 658 O O . LEU A 1 78 ? 0.961 10.736 -1.087 1.00 70.31 78 LEU A O 1
ATOM 662 N N . MET A 1 79 ? 2.868 9.703 -0.565 1.00 74.06 79 MET A N 1
ATOM 663 C CA . MET A 1 79 ? 3.346 10.808 0.283 1.00 74.06 79 MET A CA 1
ATOM 664 C C . MET A 1 79 ? 3.687 12.066 -0.524 1.00 74.06 79 MET A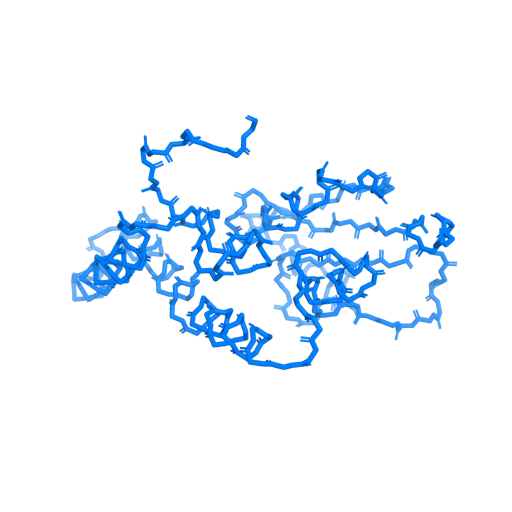 C 1
ATOM 666 O O . MET A 1 79 ? 3.413 13.177 -0.077 1.00 74.06 79 MET A O 1
ATOM 670 N N . TYR A 1 80 ? 4.280 11.907 -1.709 1.00 74.69 80 TYR A N 1
ATOM 671 C CA . TYR A 1 80 ? 4.568 13.008 -2.627 1.00 74.69 80 TYR A CA 1
ATOM 672 C C . TYR A 1 80 ? 3.277 13.704 -3.039 1.00 74.69 80 TYR A C 1
ATOM 674 O O . TYR A 1 80 ? 3.150 14.920 -2.923 1.00 74.69 80 TYR A O 1
ATOM 682 N N . LEU A 1 81 ? 2.303 12.906 -3.463 1.00 71.88 81 LEU A N 1
ATOM 683 C CA . LEU A 1 81 ? 1.003 13.366 -3.907 1.00 71.88 81 LEU A CA 1
ATOM 684 C C . LEU A 1 81 ? 0.246 14.080 -2.792 1.00 71.88 81 LEU A C 1
ATOM 686 O O . LEU A 1 81 ? -0.235 15.186 -3.011 1.00 71.88 81 LEU A O 1
ATOM 690 N N . ALA A 1 82 ? 0.225 13.515 -1.585 1.00 74.69 82 ALA A N 1
ATOM 691 C CA . ALA A 1 82 ? -0.422 14.141 -0.439 1.00 74.69 82 ALA A CA 1
ATOM 692 C C . ALA A 1 82 ? 0.267 15.437 0.000 1.00 74.69 82 ALA A C 1
ATOM 694 O O . ALA A 1 82 ? -0.402 16.426 0.299 1.00 74.69 82 ALA A O 1
ATOM 695 N N . LYS A 1 83 ? 1.608 15.480 -0.021 1.00 73.69 83 LYS A N 1
ATOM 696 C CA . LYS A 1 83 ? 2.361 16.715 0.240 1.00 73.69 83 LYS A CA 1
ATOM 697 C C . LYS A 1 83 ? 2.017 17.796 -0.784 1.00 73.69 83 LYS A C 1
ATOM 699 O O . LYS A 1 83 ? 1.846 18.954 -0.410 1.00 73.69 83 LYS A O 1
ATOM 704 N N . LYS A 1 84 ? 1.938 17.423 -2.063 1.00 67.81 84 LYS A N 1
ATOM 705 C CA . LYS A 1 84 ? 1.724 18.359 -3.168 1.00 67.81 84 LYS A CA 1
ATOM 706 C C . LYS A 1 84 ? 0.298 18.906 -3.186 1.00 67.81 84 LYS A C 1
ATOM 708 O O . LYS A 1 84 ? 0.123 20.105 -3.368 1.00 67.81 84 LYS A O 1
ATOM 713 N N . THR A 1 85 ? -0.713 18.070 -2.943 1.00 67.19 85 THR A N 1
ATOM 714 C CA . THR A 1 85 ? -2.114 18.526 -2.891 1.00 67.19 85 THR A CA 1
ATOM 715 C C . THR A 1 85 ? -2.490 19.157 -1.558 1.00 67.19 85 THR A C 1
ATOM 717 O O . THR A 1 85 ? -3.507 19.842 -1.486 1.00 67.19 85 THR A O 1
ATOM 720 N N . ARG A 1 86 ? -1.696 18.933 -0.499 1.00 67.38 86 ARG A N 1
ATOM 721 C CA . ARG A 1 86 ? -2.049 19.255 0.896 1.00 67.38 86 ARG A CA 1
ATOM 722 C C . ARG A 1 86 ? -3.388 18.637 1.319 1.00 67.38 86 ARG A C 1
ATOM 724 O O . ARG A 1 86 ? -4.060 19.153 2.207 1.00 67.38 86 ARG A O 1
ATOM 731 N N . GLN A 1 87 ? -3.775 17.542 0.673 1.00 67.44 87 GLN A N 1
ATOM 732 C CA . GLN A 1 87 ? -4.985 16.783 0.965 1.00 67.44 87 GLN A CA 1
ATOM 733 C C . GLN A 1 87 ? -4.593 15.410 1.511 1.00 67.44 87 GLN A C 1
ATOM 735 O O . GLN A 1 87 ? -3.519 14.893 1.201 1.00 67.44 87 GLN A O 1
ATOM 740 N N . THR A 1 88 ? -5.474 14.786 2.299 1.00 74.62 88 THR A N 1
ATOM 741 C CA . THR A 1 88 ? -5.324 13.402 2.809 1.00 74.62 88 THR A CA 1
ATOM 742 C C . THR A 1 88 ? -4.091 13.150 3.693 1.00 74.62 88 THR A C 1
ATOM 744 O O . THR A 1 88 ? -3.673 12.006 3.879 1.00 74.62 88 THR A O 1
ATOM 747 N N . HIS A 1 89 ? -3.489 14.209 4.242 1.00 79.94 89 HIS A N 1
ATOM 748 C CA . HIS A 1 89 ? -2.311 14.120 5.099 1.00 79.94 89 HIS A CA 1
ATOM 749 C C . HIS A 1 89 ? -2.219 15.319 6.042 1.00 79.94 89 HIS A C 1
ATOM 751 O O . HIS A 1 89 ? -2.414 16.465 5.633 1.00 79.94 89 HIS A O 1
ATOM 757 N N . SER A 1 90 ? -1.921 15.060 7.312 1.00 82.31 90 SER A N 1
ATOM 758 C CA . SER A 1 90 ? -1.829 16.093 8.341 1.00 82.31 90 SER A CA 1
ATOM 759 C C . SER A 1 90 ? -0.512 16.878 8.246 1.00 82.31 90 SER A C 1
ATOM 761 O O . SER A 1 90 ? 0.508 16.331 7.812 1.00 82.31 90 SER A O 1
ATOM 763 N N . PRO A 1 91 ? -0.493 18.162 8.653 1.00 83.44 91 PRO A N 1
ATOM 764 C CA . PRO A 1 91 ? 0.759 18.881 8.865 1.00 83.44 91 PRO A CA 1
ATOM 765 C C . PRO A 1 91 ? 1.574 18.214 9.980 1.00 83.44 91 PRO A C 1
ATOM 767 O O . PRO A 1 91 ? 1.029 17.468 10.796 1.00 83.44 91 PRO A O 1
ATOM 770 N N . LEU A 1 92 ? 2.879 18.499 10.020 1.00 85.06 92 LEU A N 1
ATOM 771 C CA . LEU A 1 92 ? 3.779 17.949 11.032 1.00 85.06 92 LEU A CA 1
ATOM 772 C C . LEU A 1 92 ? 3.249 18.238 12.448 1.00 85.06 92 LEU A C 1
ATOM 774 O O . LEU A 1 92 ? 2.974 19.386 12.791 1.00 85.06 92 LEU A O 1
ATOM 778 N N . GLY A 1 93 ? 3.100 17.181 13.244 1.00 88.94 93 GLY A N 1
ATOM 779 C CA . GLY A 1 93 ? 2.486 17.194 14.571 1.00 88.94 93 GLY A CA 1
ATOM 780 C C . GLY A 1 93 ? 2.005 15.794 14.961 1.00 88.94 93 GLY A C 1
ATOM 781 O O . GLY A 1 93 ? 2.249 14.824 14.242 1.00 88.94 93 GLY A O 1
ATOM 782 N N . ASP A 1 94 ? 1.290 15.675 16.076 1.00 90.19 94 ASP A N 1
ATOM 783 C CA . ASP A 1 94 ? 0.899 14.369 16.629 1.00 90.19 94 ASP A CA 1
ATOM 784 C C . ASP A 1 94 ? 0.046 13.535 15.666 1.00 90.19 94 ASP A C 1
ATOM 786 O O . ASP A 1 94 ? 0.254 12.329 15.520 1.00 90.19 94 ASP A O 1
ATOM 790 N N . LYS A 1 95 ? -0.894 14.175 14.955 1.00 88.56 95 LYS A N 1
ATOM 791 C CA . LYS A 1 95 ? -1.712 13.501 13.934 1.00 88.56 95 LYS A CA 1
ATOM 792 C C . LYS A 1 95 ? -0.861 12.956 12.782 1.00 88.56 95 LYS A C 1
ATOM 794 O O . LYS A 1 95 ? -1.100 11.839 12.333 1.00 88.56 95 LYS A O 1
ATOM 799 N N . PHE A 1 96 ? 0.152 13.704 12.339 1.00 88.88 96 PHE A N 1
ATOM 800 C CA . PHE A 1 96 ? 1.071 13.246 11.296 1.00 88.88 96 PHE A CA 1
ATOM 801 C C . PHE A 1 96 ? 1.846 12.006 11.739 1.00 88.88 96 PHE A C 1
ATOM 803 O O . PHE A 1 96 ? 1.921 11.036 10.991 1.00 88.88 96 PHE A O 1
ATOM 810 N N . TRP A 1 97 ? 2.372 11.989 12.965 1.00 92.25 97 TRP A N 1
ATOM 811 C CA . TRP A 1 97 ? 3.120 10.828 13.449 1.00 92.25 97 TRP A CA 1
ATOM 812 C C . TRP A 1 97 ? 2.245 9.582 13.583 1.00 92.25 97 TRP A C 1
ATOM 814 O O . TRP A 1 97 ? 2.682 8.503 13.193 1.00 92.25 97 TRP A O 1
ATOM 824 N N . LYS A 1 98 ? 0.981 9.736 13.996 1.00 92.62 98 LYS A N 1
ATOM 825 C CA . LYS A 1 98 ? -0.002 8.641 13.957 1.00 92.62 98 LYS A CA 1
ATOM 826 C C . LYS A 1 98 ? -0.258 8.150 12.529 1.00 92.62 98 LYS A C 1
ATOM 828 O O . LYS A 1 98 ? -0.307 6.946 12.300 1.00 92.62 98 LYS A O 1
ATOM 833 N N . GLN A 1 99 ? -0.393 9.049 11.551 1.00 91.94 99 GLN A N 1
ATOM 834 C CA . GLN A 1 99 ? -0.529 8.651 10.142 1.00 91.94 99 GLN A CA 1
ATOM 835 C C . GLN A 1 99 ? 0.702 7.883 9.653 1.00 91.94 99 GLN A C 1
ATOM 837 O O . GLN A 1 99 ? 0.564 6.844 9.010 1.00 91.94 99 GLN A O 1
ATOM 842 N N . MET A 1 100 ? 1.903 8.351 9.995 1.00 91.38 100 MET A N 1
ATOM 843 C CA . MET A 1 100 ? 3.147 7.684 9.620 1.00 91.38 100 MET A CA 1
ATOM 844 C C . MET A 1 100 ? 3.290 6.307 10.263 1.00 91.38 100 MET A C 1
ATOM 846 O O . MET A 1 100 ? 3.690 5.374 9.572 1.00 91.38 100 MET A O 1
ATOM 850 N N . GLU A 1 101 ? 2.926 6.154 11.535 1.00 94.50 101 GLU A N 1
ATOM 851 C CA . GLU A 1 101 ? 2.917 4.866 12.237 1.00 94.50 101 GLU A CA 1
ATOM 852 C C . GLU A 1 101 ? 2.070 3.834 11.483 1.00 94.50 101 GLU A C 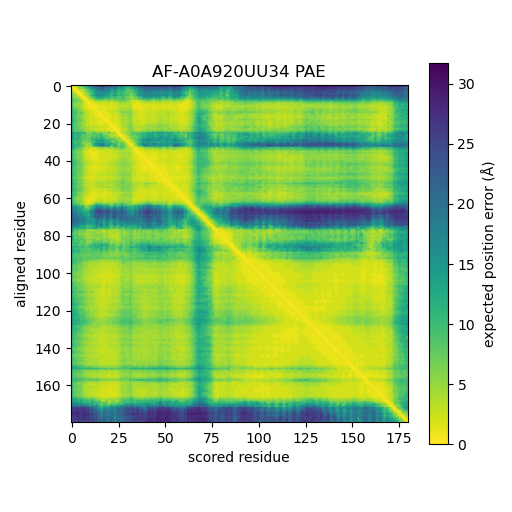1
ATOM 854 O O . GLU A 1 101 ? 2.561 2.764 11.115 1.00 94.50 101 GLU A O 1
ATOM 859 N N . TRP A 1 102 ? 0.819 4.176 11.168 1.00 94.00 102 TRP A N 1
ATOM 860 C CA . TRP A 1 102 ? -0.083 3.262 10.469 1.00 94.00 102 TRP A CA 1
ATOM 861 C C . TRP A 1 102 ? 0.297 3.047 9.000 1.00 94.00 102 TRP A C 1
ATOM 863 O O . TRP A 1 102 ? 0.125 1.945 8.476 1.00 94.00 102 TRP A O 1
ATOM 873 N N . LEU A 1 103 ? 0.870 4.050 8.330 1.00 92.12 103 LEU A N 1
ATOM 874 C CA . LEU A 1 103 ? 1.409 3.881 6.981 1.00 92.12 103 LEU A CA 1
ATOM 875 C C . LEU A 1 103 ? 2.607 2.920 6.977 1.00 92.12 103 LEU A C 1
ATOM 877 O O . LEU A 1 103 ? 2.687 2.033 6.127 1.00 92.12 103 LEU A O 1
ATOM 881 N N . MET A 1 104 ? 3.513 3.045 7.948 1.00 92.31 104 MET A N 1
ATOM 882 C CA . MET A 1 104 ? 4.630 2.115 8.124 1.00 92.31 104 MET A CA 1
ATOM 883 C C . MET A 1 104 ? 4.138 0.716 8.501 1.00 92.31 104 MET A C 1
ATOM 885 O O . MET A 1 104 ? 4.665 -0.269 7.987 1.00 92.31 104 MET A O 1
ATOM 889 N N . PHE A 1 105 ? 3.087 0.604 9.317 1.00 93.69 105 PHE A N 1
ATOM 890 C CA . PHE A 1 105 ? 2.430 -0.672 9.594 1.00 93.69 105 PHE A CA 1
ATOM 891 C C . PHE A 1 105 ? 1.868 -1.309 8.314 1.00 93.69 105 PHE A C 1
ATOM 893 O O . PHE A 1 105 ? 2.105 -2.492 8.058 1.00 93.69 105 PHE A O 1
ATOM 900 N N . GLN A 1 106 ? 1.214 -0.524 7.451 1.00 91.25 106 GLN A N 1
ATOM 901 C CA . GLN A 1 106 ? 0.744 -0.990 6.145 1.00 91.25 106 GLN A CA 1
ATOM 902 C C . GLN A 1 106 ? 1.909 -1.495 5.282 1.00 91.25 106 GLN A C 1
ATOM 904 O O . GLN A 1 106 ? 1.830 -2.594 4.729 1.00 91.25 106 GLN A O 1
ATOM 909 N N . MET A 1 107 ? 2.987 -0.716 5.168 1.00 88.38 107 MET A N 1
ATOM 910 C CA . MET A 1 107 ? 4.144 -1.035 4.325 1.00 88.38 107 MET A CA 1
ATOM 911 C C . MET A 1 107 ? 4.972 -2.216 4.845 1.00 88.38 107 MET A C 1
ATOM 913 O O . MET A 1 107 ? 5.483 -2.987 4.038 1.00 88.38 107 MET A O 1
ATOM 917 N N . GLY A 1 108 ? 5.107 -2.360 6.165 1.00 89.31 108 GLY A N 1
ATOM 918 C CA . GLY A 1 108 ? 5.941 -3.384 6.799 1.00 89.31 108 GLY A CA 1
ATOM 919 C C . GLY A 1 108 ? 5.215 -4.692 7.110 1.00 89.31 108 GLY A C 1
ATOM 920 O O . GLY A 1 108 ? 5.845 -5.744 7.113 1.00 89.31 108 GLY A O 1
ATOM 921 N N . HIS A 1 109 ? 3.899 -4.645 7.336 1.00 92.56 109 HIS A N 1
ATOM 922 C CA . HIS A 1 109 ? 3.125 -5.811 7.766 1.00 92.56 109 HIS A CA 1
ATOM 923 C C . HIS A 1 109 ? 2.023 -6.153 6.765 1.00 92.56 109 HIS A C 1
ATOM 925 O O . HIS A 1 109 ? 2.125 -7.160 6.068 1.00 92.56 109 HIS A O 1
ATOM 931 N N . ILE A 1 110 ? 0.999 -5.303 6.636 1.00 90.25 110 ILE A N 1
ATOM 932 C CA . ILE A 1 110 ? -0.210 -5.627 5.856 1.00 90.25 110 ILE A CA 1
ATOM 933 C C . ILE A 1 110 ? 0.132 -5.961 4.401 1.00 90.25 110 ILE A C 1
ATOM 935 O O . ILE A 1 110 ? -0.216 -7.030 3.908 1.00 90.25 110 ILE A O 1
ATOM 939 N N . GLY A 1 111 ? 0.836 -5.063 3.709 1.00 87.69 111 GLY A N 1
ATOM 940 C CA . GLY A 1 111 ? 1.172 -5.234 2.295 1.00 87.69 111 GLY A CA 1
ATOM 941 C C . GLY A 1 111 ? 1.997 -6.498 2.028 1.00 87.69 111 GLY A C 1
ATOM 942 O O . GLY A 1 111 ? 1.558 -7.342 1.242 1.00 87.69 111 GLY A O 1
ATOM 943 N N . PRO A 1 112 ? 3.167 -6.660 2.674 1.00 91.12 112 PRO A N 1
ATOM 944 C CA . PRO A 1 112 ? 4.008 -7.836 2.485 1.00 91.12 112 PRO A CA 1
ATOM 945 C C . PRO A 1 112 ? 3.312 -9.150 2.853 1.00 91.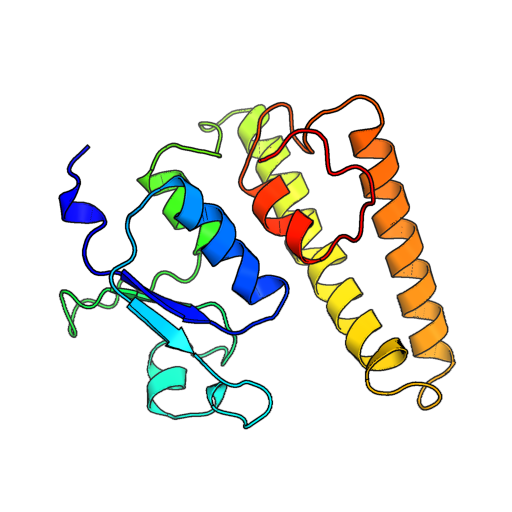12 112 PRO A C 1
ATOM 947 O O . PRO A 1 112 ? 3.378 -10.095 2.069 1.00 91.12 112 PRO A O 1
ATOM 950 N N . MET A 1 113 ? 2.612 -9.222 3.992 1.00 93.81 113 MET A N 1
ATOM 951 C CA . MET A 1 113 ? 1.989 -10.472 4.451 1.00 93.81 113 MET A CA 1
ATOM 952 C C . MET A 1 113 ? 0.806 -10.893 3.573 1.00 93.81 113 MET A C 1
ATOM 954 O O . MET A 1 113 ? 0.659 -12.080 3.275 1.00 93.81 113 MET A O 1
ATOM 958 N N . LEU A 1 114 ? 0.019 -9.940 3.063 1.00 88.62 114 LEU A N 1
ATOM 959 C CA . LEU A 1 114 ? -0.994 -10.222 2.041 1.00 88.62 114 LEU A CA 1
ATOM 960 C C . LEU A 1 114 ? -0.365 -10.728 0.742 1.00 88.62 114 LEU A C 1
ATOM 962 O O . LEU A 1 114 ? -0.888 -11.653 0.124 1.00 88.62 114 LEU A O 1
ATOM 966 N N . GLY A 1 115 ? 0.774 -10.159 0.339 1.00 88.81 115 GLY A N 1
ATOM 967 C CA . GLY A 1 115 ? 1.541 -10.640 -0.810 1.00 88.81 115 GLY A CA 1
ATOM 968 C C . GLY A 1 115 ? 1.968 -12.102 -0.652 1.00 88.81 115 GLY A C 1
ATOM 969 O O . GLY A 1 115 ? 1.756 -12.901 -1.563 1.00 88.81 115 GLY A O 1
ATOM 970 N N . GLN A 1 116 ? 2.492 -12.469 0.522 1.00 93.62 116 GLN A N 1
ATOM 971 C CA . GLN A 1 116 ? 2.870 -13.855 0.818 1.00 93.62 116 GLN A CA 1
ATOM 972 C C . GLN A 1 116 ? 1.655 -14.786 0.872 1.00 93.62 116 GLN A C 1
ATOM 974 O O . GLN A 1 116 ? 1.681 -15.868 0.290 1.00 93.62 116 GLN A O 1
ATOM 979 N N . THR A 1 117 ? 0.556 -14.343 1.486 1.00 92.12 117 THR A N 1
ATOM 980 C CA . THR A 1 117 ? -0.702 -15.104 1.520 1.00 92.12 117 THR A CA 1
ATOM 981 C C . THR A 1 117 ? -1.210 -15.377 0.106 1.00 92.12 117 THR A C 1
ATOM 983 O O . THR A 1 117 ? -1.548 -16.510 -0.221 1.00 92.12 117 THR A O 1
ATOM 986 N N . HIS A 1 118 ? -1.206 -14.376 -0.779 1.00 89.31 118 HIS A N 1
ATOM 987 C CA . HIS A 1 118 ? -1.574 -14.587 -2.176 1.00 89.31 118 HIS A CA 1
ATOM 988 C C . HIS A 1 118 ? -0.652 -15.590 -2.873 1.00 89.31 118 HIS A C 1
ATOM 990 O O . HIS A 1 118 ? -1.144 -16.451 -3.597 1.00 89.31 118 HIS A O 1
ATOM 996 N N . HIS A 1 119 ? 0.660 -15.510 -2.657 1.00 91.50 119 HIS A N 1
ATOM 997 C CA . HIS A 1 119 ? 1.599 -16.436 -3.281 1.00 91.50 119 HIS A CA 1
ATOM 998 C C . HIS A 1 119 ? 1.353 -17.886 -2.843 1.00 91.50 119 HIS A C 1
ATOM 1000 O O . HIS A 1 119 ? 1.086 -18.740 -3.686 1.00 91.50 119 HIS A O 1
ATOM 1006 N N . PHE A 1 120 ? 1.392 -18.154 -1.537 1.00 94.38 120 PHE A N 1
ATOM 1007 C CA . PHE A 1 120 ? 1.344 -19.521 -1.015 1.00 94.38 120 PHE A CA 1
ATOM 1008 C C . PHE A 1 120 ? -0.068 -20.109 -0.984 1.00 94.38 120 PHE A C 1
ATOM 1010 O O . PHE A 1 120 ? -0.241 -21.272 -1.318 1.00 94.38 120 PHE A O 1
ATOM 1017 N N . VAL A 1 121 ? -1.084 -19.316 -0.633 1.00 92.50 121 VAL A N 1
ATOM 1018 C CA . VAL A 1 121 ? -2.449 -19.827 -0.411 1.00 92.50 121 VAL A CA 1
ATOM 1019 C C . VAL A 1 121 ? -3.305 -19.731 -1.672 1.00 92.50 121 VAL A C 1
ATOM 1021 O O . VAL A 1 121 ? -4.103 -20.620 -1.944 1.00 92.50 121 VAL A O 1
ATOM 1024 N N . LYS A 1 122 ? -3.170 -18.651 -2.453 1.00 88.50 122 LYS A N 1
ATOM 1025 C CA . LYS A 1 122 ? -4.031 -18.420 -3.626 1.00 88.50 122 LYS A CA 1
ATOM 1026 C C . LYS A 1 122 ? -3.426 -18.946 -4.923 1.00 88.50 122 LYS A C 1
ATOM 1028 O O . LYS A 1 122 ? -4.129 -19.591 -5.693 1.00 88.50 122 LYS A O 1
ATOM 1033 N N . PHE A 1 123 ? -2.163 -18.629 -5.200 1.00 88.88 123 PHE A N 1
ATOM 1034 C CA . PHE A 1 123 ? -1.544 -18.936 -6.492 1.00 88.88 123 PHE A CA 1
ATOM 1035 C C . PHE A 1 123 ? -0.793 -20.267 -6.517 1.00 88.88 123 PHE A C 1
ATOM 1037 O O . PHE A 1 123 ? -0.654 -20.844 -7.591 1.00 88.88 123 PHE A O 1
ATOM 1044 N N . ASN A 1 124 ? -0.332 -20.766 -5.368 1.00 92.56 124 ASN A N 1
ATOM 1045 C CA . ASN A 1 124 ? 0.432 -22.010 -5.286 1.00 92.56 124 ASN A CA 1
ATOM 1046 C C . ASN A 1 124 ? -0.045 -22.964 -4.164 1.00 92.56 124 ASN A C 1
ATOM 1048 O O . ASN A 1 124 ? 0.788 -23.453 -3.395 1.00 92.56 124 ASN A O 1
ATOM 1052 N N . PRO A 1 125 ? -1.364 -23.228 -4.049 1.00 94.75 125 PRO A N 1
ATOM 1053 C CA . PRO A 1 125 ? -1.928 -23.984 -2.933 1.00 94.75 125 PRO A CA 1
ATOM 1054 C C . PRO A 1 125 ? -1.405 -25.424 -2.870 1.00 94.75 125 PRO A C 1
ATOM 1056 O O . PRO A 1 125 ? -1.182 -26.074 -3.897 1.00 94.75 125 PRO A O 1
ATOM 1059 N N . GLY A 1 126 ? -1.240 -25.940 -1.651 1.00 95.75 126 GLY A N 1
ATOM 1060 C CA . GLY A 1 126 ? -0.806 -27.309 -1.375 1.00 95.75 126 GLY A CA 1
ATOM 1061 C C . GLY A 1 126 ? 0.674 -27.584 -1.649 1.00 95.75 126 GLY A C 1
ATOM 1062 O O . GLY A 1 126 ? 1.112 -28.729 -1.536 1.00 95.75 126 GLY A O 1
ATOM 1063 N N . LYS A 1 127 ? 1.462 -26.571 -2.027 1.00 97.00 127 LYS A N 1
ATOM 1064 C CA . LYS A 1 127 ? 2.902 -26.729 -2.284 1.00 97.00 127 LYS A CA 1
ATOM 1065 C C . LYS A 1 127 ? 3.761 -26.477 -1.052 1.00 97.00 127 LYS A C 1
ATOM 1067 O O . LYS A 1 127 ? 4.898 -26.943 -1.024 1.00 97.00 127 LYS A O 1
ATOM 1072 N N . ALA A 1 128 ? 3.257 -25.753 -0.053 1.00 96.75 128 ALA A N 1
ATOM 1073 C CA . ALA A 1 128 ? 4.020 -25.425 1.145 1.00 96.75 128 ALA A CA 1
ATOM 1074 C C . ALA A 1 128 ? 3.101 -25.311 2.377 1.00 96.75 128 ALA A C 1
ATOM 1076 O O . ALA A 1 128 ? 2.872 -24.197 2.856 1.00 96.75 128 ALA A O 1
ATOM 1077 N N . PRO A 1 129 ? 2.633 -26.441 2.950 1.00 97.19 129 PRO A N 1
ATOM 1078 C CA . PRO A 1 129 ? 1.635 -26.441 4.026 1.00 97.19 129 PRO A CA 1
ATOM 1079 C C . PRO A 1 129 ? 1.993 -25.553 5.227 1.00 97.19 129 PRO A C 1
ATOM 1081 O O . PRO A 1 129 ? 1.150 -24.818 5.731 1.00 97.19 129 PRO A O 1
ATOM 1084 N N . TYR A 1 130 ? 3.265 -25.551 5.645 1.00 98.00 130 TYR A N 1
ATOM 1085 C CA . TYR A 1 130 ? 3.734 -24.682 6.729 1.00 98.00 130 TYR A CA 1
ATOM 1086 C C . TYR A 1 130 ? 3.626 -23.189 6.381 1.00 98.00 130 TYR A C 1
ATOM 1088 O O . TYR A 1 130 ? 3.210 -22.382 7.212 1.00 98.00 130 TYR A O 1
ATOM 1096 N N . ALA A 1 131 ? 4.015 -22.806 5.161 1.00 97.50 131 ALA A N 1
ATOM 1097 C CA . ALA A 1 131 ? 3.959 -21.416 4.720 1.00 97.50 131 ALA A CA 1
ATOM 1098 C C . ALA A 1 131 ? 2.505 -20.954 4.583 1.00 97.50 131 ALA A C 1
ATOM 1100 O O . ALA A 1 131 ? 2.164 -19.870 5.050 1.00 97.50 131 ALA A O 1
ATOM 1101 N N . GLU A 1 132 ? 1.646 -21.795 4.007 1.00 96.69 132 GLU A N 1
ATOM 1102 C CA . GLU A 1 132 ? 0.206 -21.556 3.908 1.00 96.69 132 GLU A CA 1
ATOM 1103 C C . GLU A 1 132 ? -0.397 -21.288 5.292 1.00 96.69 132 GLU A C 1
ATOM 1105 O O . GLU A 1 132 ? -0.964 -20.219 5.515 1.00 96.69 132 GLU A O 1
ATOM 1110 N N . GLU A 1 133 ? -0.175 -22.181 6.262 1.00 97.50 133 GLU A N 1
ATOM 1111 C CA . GLU A 1 133 ? -0.673 -22.007 7.629 1.00 97.50 133 GLU A CA 1
ATOM 1112 C C . GLU A 1 133 ? -0.122 -20.734 8.291 1.00 97.50 133 GLU A C 1
ATOM 1114 O O . GLU A 1 133 ? -0.877 -19.954 8.883 1.00 97.50 133 GLU A O 1
ATOM 1119 N N . ARG A 1 134 ? 1.190 -20.491 8.178 1.00 97.88 134 ARG A N 1
ATOM 1120 C CA . ARG A 1 134 ? 1.854 -19.320 8.762 1.00 97.88 134 ARG A CA 1
ATOM 1121 C C . ARG A 1 134 ? 1.264 -18.016 8.228 1.00 97.88 134 ARG A C 1
ATOM 1123 O O . ARG A 1 134 ? 0.917 -17.140 9.021 1.00 97.88 134 ARG A O 1
ATOM 1130 N N . TYR A 1 135 ? 1.174 -17.870 6.908 1.00 96.06 135 TYR A N 1
ATOM 1131 C CA . TYR A 1 135 ? 0.717 -16.626 6.291 1.00 96.06 135 TYR A CA 1
ATOM 1132 C C . TYR A 1 135 ? -0.795 -16.439 6.424 1.00 96.06 135 TYR A C 1
ATOM 1134 O O . TYR A 1 135 ? -1.228 -15.315 6.663 1.00 96.06 135 TYR A O 1
ATOM 1142 N N . SER A 1 136 ? -1.598 -17.509 6.401 1.00 93.94 136 SER A N 1
ATOM 1143 C CA . SER A 1 136 ? -3.028 -17.420 6.721 1.00 93.94 136 SER A CA 1
ATOM 1144 C C . SER A 1 136 ? -3.276 -16.933 8.151 1.00 93.94 136 SER A C 1
ATOM 1146 O O . SER A 1 136 ? -4.105 -16.043 8.347 1.00 93.94 136 SER A O 1
ATOM 1148 N N . LYS A 1 137 ? -2.544 -17.457 9.146 1.00 96.31 137 LYS A N 1
ATOM 1149 C CA . LYS A 1 137 ? -2.666 -17.012 10.546 1.00 96.31 137 LYS A CA 1
ATOM 1150 C C . LYS A 1 137 ? -2.248 -15.557 10.726 1.00 96.31 137 LYS A C 1
ATOM 1152 O O . LYS A 1 137 ? -2.962 -14.797 11.377 1.00 96.31 137 LYS A O 1
ATOM 1157 N N . GLU A 1 138 ? -1.121 -15.158 10.137 1.00 96.12 138 GLU A N 1
ATOM 1158 C CA . GLU A 1 138 ? -0.669 -13.769 10.230 1.00 96.12 138 GLU A CA 1
ATOM 1159 C C . GLU A 1 138 ? -1.639 -12.814 9.527 1.00 96.12 138 GLU A C 1
ATOM 1161 O O . GLU A 1 138 ? -1.961 -11.760 10.069 1.00 96.12 138 GLU A O 1
ATOM 1166 N N . ASN A 1 139 ? -2.185 -13.200 8.371 1.00 92.06 139 ASN A N 1
ATOM 1167 C CA . ASN A 1 139 ? -3.187 -12.392 7.687 1.00 92.06 139 ASN A CA 1
ATOM 1168 C C . ASN A 1 139 ? -4.456 -12.204 8.536 1.00 92.06 139 ASN A C 1
ATOM 1170 O O . ASN A 1 139 ? -4.942 -11.084 8.680 1.00 92.06 139 ASN A O 1
ATOM 1174 N N . ALA A 1 140 ? -4.951 -13.274 9.168 1.00 91.94 140 ALA A N 1
ATOM 1175 C CA . ALA A 1 140 ? -6.092 -13.195 10.079 1.00 91.94 140 ALA A CA 1
ATOM 1176 C C . ALA A 1 140 ? -5.813 -12.272 11.280 1.00 91.94 140 ALA A C 1
ATOM 1178 O O . ALA A 1 140 ? -6.650 -11.440 11.630 1.00 91.94 140 ALA A O 1
ATOM 1179 N N . ARG A 1 141 ? -4.613 -12.353 11.873 1.00 96.00 141 ARG A N 1
ATOM 1180 C CA . ARG A 1 141 ? -4.192 -11.456 12.960 1.00 96.00 141 ARG A CA 1
ATOM 1181 C C . ARG A 1 141 ? -4.181 -9.993 12.513 1.00 96.00 141 ARG A C 1
ATOM 1183 O O . ARG A 1 141 ? -4.668 -9.132 13.240 1.00 96.00 141 ARG A O 1
ATOM 1190 N N . LEU A 1 142 ? -3.637 -9.701 11.331 1.00 93.56 142 LEU A N 1
ATOM 1191 C CA . LEU A 1 142 ? -3.580 -8.342 10.784 1.00 93.56 142 LEU A CA 1
ATOM 1192 C C . LEU A 1 142 ? -4.975 -7.779 10.499 1.00 93.56 142 LEU A C 1
ATOM 1194 O O . LEU A 1 142 ? -5.231 -6.615 10.800 1.00 93.56 142 LEU A O 1
ATOM 1198 N N . TYR A 1 143 ? -5.893 -8.605 9.996 1.00 90.19 143 TYR A N 1
ATOM 1199 C CA . TYR A 1 143 ? -7.296 -8.221 9.852 1.00 90.19 143 TYR A CA 1
ATOM 1200 C C . TYR A 1 143 ? -7.960 -7.934 11.196 1.00 90.19 143 TYR A C 1
ATOM 1202 O O . TYR A 1 143 ? -8.677 -6.946 11.295 1.00 90.19 143 TYR A O 1
ATOM 1210 N N . GLN A 1 144 ? -7.669 -8.708 12.244 1.00 92.00 144 GLN A N 1
ATOM 1211 C CA . GLN A 1 144 ? -8.183 -8.417 13.584 1.00 92.00 144 GLN A CA 1
ATOM 1212 C C . GLN A 1 144 ? -7.641 -7.092 14.143 1.00 92.00 144 GLN A C 1
ATOM 1214 O O . GLN A 1 144 ? -8.378 -6.356 14.794 1.00 92.00 144 GLN A O 1
ATOM 1219 N N . VAL A 1 145 ? -6.370 -6.758 13.882 1.00 93.44 145 VAL A N 1
ATOM 1220 C CA . VAL A 1 145 ? -5.795 -5.457 14.273 1.00 93.44 145 VAL A CA 1
ATOM 1221 C C . VAL A 1 145 ? -6.541 -4.307 13.594 1.00 93.44 145 VAL A C 1
ATOM 1223 O O . VAL A 1 145 ? -6.857 -3.320 14.257 1.00 93.44 145 VAL A O 1
ATOM 1226 N N . LEU A 1 146 ? -6.837 -4.435 12.297 1.00 91.75 146 LEU A N 1
ATOM 1227 C CA . LEU A 1 146 ? -7.593 -3.429 11.549 1.00 91.75 146 LEU A CA 1
ATOM 1228 C C . LEU A 1 146 ? -9.045 -3.327 12.021 1.00 91.75 146 LEU A C 1
ATOM 1230 O O . LEU A 1 146 ? -9.516 -2.218 12.250 1.00 91.75 146 LEU A O 1
ATOM 1234 N N . GLU A 1 147 ? -9.721 -4.457 12.228 1.00 90.38 147 GLU A N 1
ATOM 1235 C CA . GLU A 1 147 ? -11.096 -4.496 12.731 1.00 90.38 147 GLU A CA 1
ATOM 1236 C C . GLU A 1 147 ? -11.186 -3.791 14.087 1.00 90.38 147 GLU A C 1
ATOM 1238 O O . GLU A 1 147 ? -11.934 -2.831 14.237 1.00 90.38 147 GLU A O 1
ATOM 1243 N N . ASN A 1 148 ? -10.333 -4.172 15.045 1.00 91.38 148 ASN A N 1
ATOM 1244 C CA . ASN A 1 148 ? -10.272 -3.542 16.366 1.00 91.38 148 ASN A CA 1
ATOM 1245 C C . ASN A 1 148 ? -9.972 -2.044 16.276 1.00 91.38 148 ASN A C 1
ATOM 1247 O O . ASN A 1 148 ? -10.494 -1.250 17.056 1.00 91.38 148 ASN A O 1
ATOM 1251 N N . ARG A 1 149 ? -9.119 -1.640 15.328 1.00 91.44 149 ARG A N 1
ATOM 1252 C CA . ARG A 1 149 ? -8.824 -0.227 15.104 1.00 91.44 149 ARG A CA 1
ATOM 1253 C C . ARG A 1 149 ? -10.052 0.532 14.598 1.00 91.44 149 ARG A C 1
ATOM 1255 O O . ARG A 1 149 ? -10.199 1.698 14.953 1.00 91.44 149 ARG A O 1
ATOM 1262 N N . LEU A 1 150 ? -10.901 -0.102 13.796 1.00 90.25 150 LEU A N 1
ATOM 1263 C CA . LEU A 1 150 ? -12.042 0.513 13.116 1.00 90.25 150 LEU A CA 1
ATOM 1264 C C . LEU A 1 150 ? -13.381 0.370 13.856 1.00 90.25 150 LEU A C 1
ATOM 1266 O O . LEU A 1 150 ? -14.334 1.023 13.448 1.00 90.25 150 LEU A O 1
ATOM 1270 N N . GLN A 1 151 ? -13.465 -0.404 14.947 1.00 86.88 151 GLN A N 1
ATOM 1271 C CA . GLN A 1 151 ? -14.724 -0.705 15.659 1.00 86.88 151 GLN A CA 1
ATOM 1272 C C . GLN A 1 151 ? -15.620 0.514 15.950 1.00 86.88 151 GLN A C 1
ATOM 1274 O O . GLN A 1 151 ? -16.841 0.392 15.929 1.00 86.88 151 GLN A O 1
ATOM 1279 N N . GLU A 1 152 ? -15.033 1.690 16.176 1.00 85.94 152 GLU A N 1
ATOM 1280 C CA . GLU A 1 152 ? -15.762 2.945 16.419 1.00 85.94 152 GLU A CA 1
ATOM 1281 C C . GLU A 1 152 ? -15.171 4.117 15.622 1.00 85.94 152 GLU A C 1
ATOM 1283 O O . GLU A 1 152 ? -15.255 5.279 16.025 1.00 85.94 152 GLU A O 1
ATOM 1288 N N . ARG A 1 153 ? -14.498 3.823 14.505 1.00 88.75 153 ARG A N 1
ATOM 1289 C CA . ARG A 1 153 ? -13.812 4.832 13.697 1.00 88.75 153 ARG A CA 1
ATOM 1290 C C . ARG A 1 153 ? -14.192 4.702 12.237 1.00 88.75 153 ARG A C 1
ATOM 1292 O O . ARG A 1 153 ? -14.146 3.620 11.669 1.00 88.75 153 ARG A O 1
ATOM 1299 N N . ASP A 1 154 ? -14.452 5.845 11.615 1.00 87.00 154 ASP A N 1
ATOM 1300 C CA . ASP A 1 154 ? -14.672 5.910 10.170 1.00 87.00 154 ASP A CA 1
ATOM 1301 C C . ASP A 1 154 ? -13.387 5.672 9.365 1.00 87.00 154 ASP A C 1
ATOM 1303 O O . ASP A 1 154 ? -13.455 5.256 8.209 1.00 87.00 154 ASP A O 1
ATOM 1307 N N . TYR A 1 155 ? -12.222 5.908 9.980 1.00 89.81 155 TYR A N 1
ATOM 1308 C CA . TYR A 1 155 ? -10.905 5.768 9.357 1.00 89.81 155 TYR A CA 1
ATOM 1309 C C . TYR A 1 155 ? -9.848 5.303 10.345 1.00 89.81 155 TYR A C 1
ATOM 1311 O O . TYR A 1 155 ? -9.992 5.419 11.567 1.00 89.81 155 TYR A O 1
ATOM 1319 N N . ILE A 1 156 ? -8.714 4.864 9.806 1.00 90.75 156 ILE A N 1
ATOM 1320 C CA . ILE A 1 156 ? -7.597 4.363 10.603 1.00 90.75 156 ILE A CA 1
ATOM 1321 C C . ILE A 1 156 ? -7.002 5.478 11.480 1.00 90.75 156 ILE A C 1
ATOM 1323 O O . ILE A 1 156 ? -6.613 5.211 12.624 1.00 90.75 156 ILE A O 1
ATOM 1327 N N . VAL A 1 157 ? -6.953 6.731 11.004 1.00 91.06 157 VAL A N 1
ATOM 1328 C CA . VAL A 1 157 ? -6.370 7.862 11.755 1.00 91.06 157 VAL A CA 1
ATOM 1329 C C . VAL A 1 157 ? -7.238 9.119 11.699 1.00 91.06 157 VAL A C 1
ATOM 1331 O O . VAL A 1 157 ? -6.900 10.069 11.005 1.00 91.06 157 VAL A O 1
ATOM 1334 N N . ASP A 1 158 ? -8.290 9.133 12.521 1.00 85.94 158 ASP A N 1
ATOM 1335 C CA . ASP A 1 158 ? -9.242 10.235 12.768 1.00 85.94 158 ASP A CA 1
ATOM 1336 C C . ASP A 1 158 ? -9.994 10.734 11.513 1.00 85.94 158 ASP A C 1
ATOM 1338 O O . ASP A 1 158 ? -11.213 10.619 11.464 1.00 85.94 158 ASP A O 1
ATOM 1342 N N . ASP A 1 159 ? -9.279 11.233 10.504 1.00 87.81 159 ASP A N 1
ATOM 1343 C CA . ASP A 1 159 ? -9.765 11.758 9.228 1.00 87.81 159 ASP A CA 1
ATOM 1344 C C . ASP A 1 159 ? -9.282 10.874 8.054 1.00 87.81 159 ASP A C 1
ATOM 1346 O O . ASP A 1 159 ? -8.246 10.209 8.157 1.00 87.81 159 ASP A O 1
ATOM 1350 N N . TYR A 1 160 ? -9.975 10.910 6.905 1.00 86.06 160 TYR A N 1
ATOM 1351 C CA . TYR A 1 160 ? -9.545 10.191 5.694 1.00 86.06 160 TYR A CA 1
ATOM 1352 C C . TYR A 1 160 ? -8.122 10.574 5.285 1.00 86.06 160 TYR A C 1
ATOM 1354 O O . TYR A 1 160 ? -7.805 11.756 5.099 1.00 86.06 160 TYR A O 1
ATOM 1362 N N . SER A 1 161 ? -7.265 9.576 5.079 1.00 87.06 161 SER A N 1
ATOM 1363 C CA . SER A 1 161 ? -5.855 9.824 4.807 1.00 87.06 161 SER A CA 1
ATOM 1364 C C . SER A 1 161 ? -5.227 8.835 3.827 1.00 87.06 161 SER A C 1
ATOM 1366 O O . SER A 1 161 ? -5.816 7.834 3.414 1.00 87.06 161 SER A O 1
ATOM 1368 N N . ILE A 1 162 ? -3.961 9.087 3.487 1.00 87.12 162 ILE A N 1
ATOM 1369 C CA . ILE A 1 162 ? -3.141 8.141 2.723 1.00 87.12 162 ILE A CA 1
ATOM 1370 C C . ILE A 1 162 ? -3.016 6.765 3.385 1.00 87.12 162 ILE A C 1
ATOM 1372 O O . ILE A 1 162 ? -2.720 5.795 2.693 1.00 87.12 162 ILE A O 1
ATOM 1376 N N . VAL A 1 163 ? -3.246 6.663 4.697 1.00 89.94 163 VAL A N 1
ATOM 1377 C CA . VAL A 1 163 ? -3.232 5.389 5.423 1.00 89.94 163 VAL A CA 1
ATOM 1378 C C . VAL A 1 163 ? -4.380 4.498 4.954 1.00 89.94 163 VAL A C 1
ATOM 1380 O O . VAL A 1 163 ? -4.171 3.319 4.660 1.00 89.94 163 VAL A O 1
ATOM 1383 N N . ASP A 1 164 ? -5.576 5.068 4.822 1.00 87.94 164 ASP A N 1
ATOM 1384 C CA . ASP A 1 164 ? -6.779 4.367 4.377 1.00 87.94 164 ASP A CA 1
ATOM 1385 C C . ASP A 1 164 ? -6.639 3.964 2.906 1.00 87.94 164 ASP A C 1
ATOM 1387 O O . ASP A 1 164 ? -6.817 2.797 2.555 1.00 87.94 164 ASP A O 1
ATOM 1391 N N . ILE A 1 165 ? -6.170 4.893 2.064 1.00 85.81 165 ILE A N 1
ATOM 1392 C CA . ILE A 1 165 ? -5.848 4.646 0.648 1.00 85.81 165 ILE A CA 1
ATOM 1393 C C . ILE A 1 165 ? -4.835 3.503 0.496 1.00 85.81 165 ILE A C 1
ATOM 1395 O O . ILE A 1 165 ? -4.964 2.662 -0.396 1.00 85.81 165 ILE A O 1
ATOM 1399 N N . ALA A 1 166 ? -3.805 3.470 1.345 1.00 86.56 166 ALA A N 1
ATOM 1400 C CA . ALA A 1 166 ? -2.759 2.457 1.291 1.00 86.56 166 ALA A CA 1
ATOM 1401 C C . ALA A 1 166 ? -3.221 1.089 1.813 1.00 86.56 166 ALA A C 1
ATOM 1403 O O . ALA A 1 166 ? -2.676 0.064 1.400 1.00 86.56 166 ALA A O 1
ATOM 1404 N N . THR A 1 167 ? -4.200 1.056 2.713 1.00 86.75 167 THR A N 1
ATOM 1405 C CA . THR A 1 167 ? -4.648 -0.175 3.378 1.00 86.75 167 THR A CA 1
ATOM 1406 C C . THR A 1 167 ? -5.802 -0.837 2.631 1.00 86.75 167 THR A C 1
ATOM 1408 O O . THR A 1 167 ? -5.799 -2.053 2.434 1.00 86.75 167 THR A O 1
ATOM 1411 N N . TRP A 1 168 ? -6.747 -0.040 2.133 1.00 81.81 168 TRP A N 1
ATOM 1412 C CA . TRP A 1 168 ? -8.014 -0.511 1.580 1.00 81.81 168 TRP A CA 1
ATOM 1413 C C . TRP A 1 168 ? -7.904 -1.513 0.418 1.00 81.81 168 TRP A C 1
ATOM 1415 O O . TRP A 1 168 ? -8.580 -2.538 0.461 1.00 81.81 168 TRP A O 1
ATOM 1425 N N . PRO A 1 169 ? -7.050 -1.325 -0.609 1.00 75.19 169 PRO A N 1
ATOM 1426 C CA . PRO A 1 169 ? -7.051 -2.212 -1.778 1.00 75.19 169 PRO A CA 1
ATOM 1427 C C . PRO A 1 169 ? -6.709 -3.676 -1.488 1.00 75.19 169 PRO A C 1
ATOM 1429 O O . PRO A 1 169 ? -6.967 -4.535 -2.332 1.00 75.19 169 PRO A O 1
ATOM 1432 N N . GLY A 1 170 ? -6.066 -3.946 -0.347 1.00 60.75 170 GLY A N 1
ATOM 1433 C CA . GLY A 1 170 ? -5.712 -5.289 0.112 1.00 60.75 170 GLY A CA 1
ATOM 1434 C C . GLY A 1 170 ? -6.668 -5.865 1.159 1.00 60.75 170 GLY A C 1
ATOM 1435 O O . GLY A 1 170 ? -6.476 -7.007 1.573 1.00 60.75 170 GLY A O 1
ATOM 1436 N N . TYR A 1 171 ? -7.672 -5.101 1.597 1.00 68.06 171 TYR A N 1
ATOM 1437 C CA . TYR A 1 171 ? -8.555 -5.473 2.694 1.00 68.06 171 TYR A CA 1
ATOM 1438 C C . TYR A 1 171 ? -9.958 -5.825 2.170 1.00 68.06 171 TYR A C 1
ATOM 1440 O O . TYR A 1 171 ? -10.624 -4.977 1.574 1.00 68.06 171 TYR A O 1
ATOM 1448 N N . PRO A 1 172 ? -10.426 -7.071 2.340 1.00 56.88 172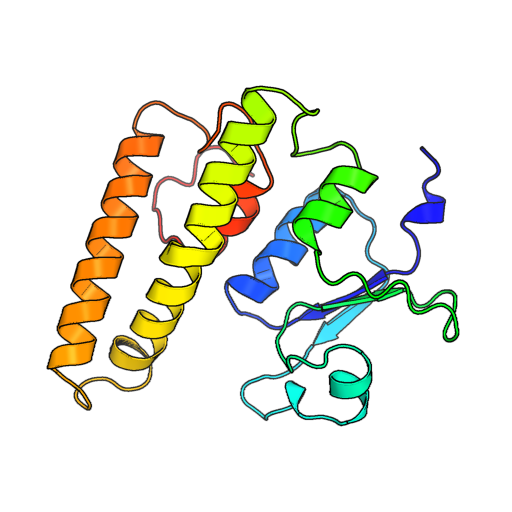 PRO A N 1
ATOM 1449 C CA . PRO A 1 172 ? -11.796 -7.439 2.027 1.00 56.88 172 PRO A CA 1
ATOM 1450 C C . PRO A 1 172 ? -12.690 -7.107 3.229 1.00 56.88 172 PRO A C 1
ATOM 1452 O O . PRO A 1 172 ? -12.718 -7.869 4.189 1.00 56.88 172 PRO A O 1
ATOM 1455 N N . VAL A 1 173 ? -13.437 -5.997 3.192 1.00 50.34 173 VAL A N 1
ATOM 1456 C CA . VAL A 1 173 ? -14.523 -5.764 4.167 1.00 50.34 173 VAL A CA 1
ATOM 1457 C C . VAL A 1 173 ? -15.836 -5.465 3.476 1.00 50.34 173 VAL A C 1
ATOM 1459 O O . VAL A 1 173 ? -15.928 -4.678 2.536 1.00 50.34 173 VAL A O 1
ATOM 1462 N N . THR A 1 174 ? -16.860 -6.102 4.023 1.00 41.59 174 THR A N 1
ATOM 1463 C CA . THR A 1 174 ? -18.279 -6.068 3.680 1.00 41.59 174 THR A CA 1
ATOM 1464 C C . THR A 1 174 ? -19.028 -4.832 4.194 1.00 41.59 174 THR A C 1
ATOM 1466 O O . THR A 1 174 ? -20.212 -4.697 3.905 1.00 41.59 174 THR A O 1
ATOM 1469 N N . ASN A 1 175 ? -18.377 -3.895 4.892 1.00 41.38 175 ASN A N 1
ATOM 1470 C CA . ASN A 1 175 ? -18.998 -2.648 5.354 1.00 41.38 175 ASN A CA 1
ATOM 1471 C C . ASN A 1 175 ? -18.493 -1.445 4.547 1.00 41.38 175 ASN A C 1
ATOM 1473 O O . ASN A 1 175 ? -17.669 -0.652 4.980 1.00 41.38 175 ASN A O 1
ATOM 1477 N N . PHE A 1 176 ? -19.038 -1.337 3.335 1.00 46.59 176 PHE A N 1
ATOM 1478 C CA . PHE A 1 176 ? -18.740 -0.320 2.317 1.00 46.59 176 PHE A CA 1
ATOM 1479 C C . PHE A 1 176 ? -19.474 1.022 2.536 1.00 46.59 176 PHE A C 1
ATOM 1481 O O . PHE A 1 176 ? -19.332 1.953 1.741 1.00 46.59 176 PHE A O 1
ATOM 1488 N N . LYS A 1 177 ? -20.314 1.143 3.573 1.00 36.53 177 LYS A N 1
ATOM 1489 C CA . LYS A 1 177 ? -21.153 2.332 3.785 1.00 36.53 177 LYS A CA 1
ATOM 1490 C C . LYS A 1 177 ? -20.342 3.473 4.406 1.00 36.53 177 LYS A C 1
ATOM 1492 O O . LYS A 1 177 ? -20.472 3.681 5.604 1.00 36.53 177 LYS A O 1
ATOM 1497 N N . ARG A 1 178 ? -19.543 4.199 3.612 1.00 42.47 178 ARG A N 1
ATOM 1498 C CA . ARG A 1 178 ? -19.251 5.644 3.824 1.00 42.47 178 ARG A CA 1
ATOM 1499 C C . ARG A 1 178 ? -18.338 6.318 2.781 1.00 42.47 178 ARG A C 1
ATOM 1501 O O . ARG A 1 178 ? -18.110 7.510 2.925 1.00 42.47 178 ARG A O 1
ATOM 1508 N N . TRP A 1 179 ? -17.855 5.629 1.736 1.00 43.78 179 TRP A N 1
ATOM 1509 C CA . TRP A 1 179 ? -16.753 6.154 0.893 1.00 43.78 179 TRP A CA 1
ATOM 1510 C C . TRP A 1 179 ? -16.953 6.111 -0.634 1.00 43.78 179 TRP A C 1
ATOM 1512 O O . TRP A 1 179 ? -15.985 6.023 -1.391 1.00 43.78 179 TRP A O 1
ATOM 1522 N N . ILE A 1 180 ? -18.205 6.231 -1.083 1.00 38.06 180 ILE A N 1
ATOM 1523 C CA . ILE A 1 180 ? -18.607 6.668 -2.434 1.00 38.06 180 ILE A CA 1
ATOM 1524 C C . ILE A 1 180 ? -19.807 7.596 -2.316 1.00 38.06 180 ILE A C 1
ATOM 1526 O O . ILE A 1 180 ? -20.684 7.283 -1.478 1.00 38.06 180 ILE A O 1
#

Foldseek 3Di:
DDLVVLAAKEWEAEPALQRVLLVVVCVVPVRDPYYHYQPVVVPSLVPPVNCVLVVVSDDTFMDGRPDPPDNPGCPPRFVVVCVVVVPQADDPDDLRVLLVVLQVCLVVQVVVLLVQCCVDPPVNDPPCVVSNVVSVVSNVVVLVVVCVCPVPAPDNRNDGHSSCSSRVSSDDDPPPPDDD

Radius of gyration: 17.65 Å; Cα contacts (8 Å, |Δi|>4): 203; chains: 1; bounding box: 37×54×37 Å